Protein AF-A0A3N7H709-F1 (afdb_monomer_lite)

Radius of gyration: 20.96 Å; chains: 1; bounding box: 51×40×55 Å

Foldseek 3Di:
DVVVVVVVVVVVVVCVVLLAADADAAELVVLVPPDDDLVVSLVVLLVVLVCCQVPPQPDPRFDADPNAGAYEYAAPPRQQALVSLCSSQVPHPGQHQYEYAQPRQRSNDDPVGRRHQYYEYDDDPDDQVVSLVCCVVGNAYAAEAFQWWDACCVVVVNDDDRHDTGDSVLVVRRLVSLVVCVVSPHPHYAQQPCDPPRTPRHCPADPVNHNSNVQSVCVSVVPPDHSVLVVLVVLLVVLCVVCVPPVVSVVLSVVLVVCNSVVVSVVSSVSSVVSVD

Sequence (277 aa):
YAPIKRNTEAIVEGLKKVGLKYAIVYEDQTLRDGF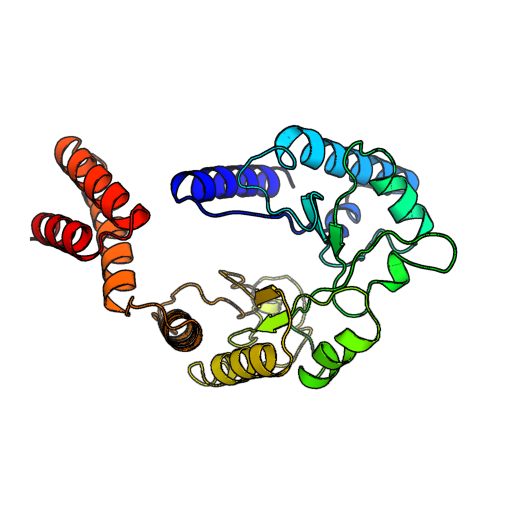ESDAQRISQAKTDMKYLESNLFSDEHYIQLDGSPVLLTFGPQVINSPANWSTVLGGMASKPAFFTLYNHSHLANNTTYHNASGEYIWVDATPMETKYARKADVDRLIGGAYPGFNDYYKEGGWGNPVLADIDHENGALLDRLLQLANEEGVPYLQLITWNDFGEGTMIEPTVEFQYTFLERIQGFTGVTYRKSALENIYTYYGLKKQFAKDPDKQKQLLQAFYYLISLQQDKAAALINELAN

Structure (mmCIF, N/CA/C/O backbone):
data_AF-A0A3N7H709-F1
#
_entry.id   AF-A0A3N7H709-F1
#
loop_
_atom_site.group_PDB
_atom_site.id
_atom_site.type_symbol
_atom_site.label_atom_id
_atom_site.label_alt_id
_atom_site.label_comp_id
_atom_site.label_asym_id
_atom_site.label_entity_id
_atom_site.label_seq_id
_atom_site.pdbx_PDB_ins_code
_atom_site.Cartn_x
_atom_site.Cartn_y
_atom_site.Cartn_z
_atom_site.occupancy
_atom_site.B_iso_or_equiv
_atom_site.auth_seq_id
_atom_site.auth_comp_id
_atom_site.auth_asym_id
_atom_site.auth_atom_id
_atom_site.pdbx_PDB_model_num
ATOM 1 N N . TYR A 1 1 ? 12.758 14.795 3.373 1.00 77.44 1 TYR A N 1
ATOM 2 C CA . TYR A 1 1 ? 12.244 13.423 3.586 1.00 77.44 1 TYR A CA 1
ATOM 3 C C . TYR A 1 1 ? 12.202 12.927 5.040 1.00 77.44 1 TYR A C 1
ATOM 5 O O . TYR A 1 1 ? 11.477 11.976 5.301 1.00 77.44 1 TYR A O 1
ATOM 13 N N . ALA A 1 2 ? 12.866 13.558 6.026 1.00 84.31 2 ALA A N 1
ATOM 14 C CA . ALA A 1 2 ? 12.804 13.099 7.429 1.00 84.31 2 ALA A CA 1
ATOM 15 C C . ALA A 1 2 ? 11.377 12.944 8.024 1.00 84.31 2 ALA A C 1
ATOM 17 O O . ALA A 1 2 ? 11.145 11.959 8.727 1.00 84.31 2 ALA A O 1
ATOM 18 N N . PRO A 1 3 ? 10.397 13.831 7.730 1.00 89.38 3 PRO A N 1
ATOM 19 C CA . PRO A 1 3 ? 9.020 13.632 8.186 1.00 89.38 3 PRO A CA 1
ATOM 20 C C . PRO A 1 3 ? 8.355 12.372 7.620 1.00 89.38 3 PRO A C 1
ATOM 22 O O . PRO A 1 3 ? 7.640 11.704 8.360 1.00 89.38 3 PRO A O 1
ATOM 25 N N . ILE A 1 4 ? 8.625 12.023 6.354 1.00 88.44 4 ILE A N 1
ATOM 26 C CA . ILE A 1 4 ? 8.088 10.814 5.709 1.00 88.44 4 ILE A CA 1
ATOM 27 C C . ILE A 1 4 ? 8.602 9.582 6.445 1.00 88.44 4 ILE A C 1
ATOM 29 O O . ILE A 1 4 ? 7.795 8.817 6.953 1.00 88.44 4 ILE A O 1
ATOM 33 N N . LYS A 1 5 ? 9.924 9.471 6.641 1.00 90.75 5 LYS A N 1
ATOM 34 C CA . LYS A 1 5 ? 10.529 8.375 7.414 1.00 90.75 5 LYS A CA 1
ATOM 35 C C . LYS A 1 5 ? 9.881 8.215 8.795 1.00 90.75 5 LYS A C 1
ATOM 37 O O . LYS A 1 5 ? 9.452 7.122 9.147 1.00 90.75 5 LYS A O 1
ATOM 42 N N . ARG A 1 6 ? 9.774 9.307 9.562 1.00 94.81 6 ARG A N 1
ATOM 43 C CA . ARG A 1 6 ? 9.170 9.287 10.906 1.00 94.81 6 ARG A CA 1
ATOM 44 C C . ARG A 1 6 ? 7.718 8.800 10.870 1.00 94.81 6 ARG A C 1
ATOM 46 O O . ARG A 1 6 ? 7.299 8.048 11.745 1.00 94.81 6 ARG A O 1
ATOM 53 N N . ASN A 1 7 ? 6.942 9.255 9.889 1.00 95.00 7 ASN A N 1
ATOM 54 C CA . ASN A 1 7 ? 5.540 8.876 9.759 1.00 95.00 7 ASN A CA 1
ATOM 55 C C . ASN A 1 7 ? 5.398 7.411 9.303 1.00 95.00 7 ASN A C 1
ATOM 57 O O . ASN A 1 7 ? 4.540 6.709 9.830 1.00 95.00 7 ASN A O 1
ATOM 61 N N . THR A 1 8 ? 6.270 6.923 8.412 1.00 94.75 8 THR A N 1
ATOM 62 C CA . THR A 1 8 ? 6.361 5.501 8.041 1.00 94.75 8 THR A CA 1
ATOM 63 C C . THR A 1 8 ? 6.645 4.635 9.267 1.00 94.75 8 THR A C 1
ATOM 65 O O . THR A 1 8 ? 5.912 3.685 9.517 1.00 94.75 8 THR A O 1
ATOM 68 N N . GLU A 1 9 ? 7.645 4.993 10.081 1.00 94.81 9 GLU A N 1
ATOM 69 C CA . GLU A 1 9 ? 7.970 4.275 11.325 1.00 94.81 9 GLU A CA 1
ATOM 70 C C . GLU A 1 9 ? 6.776 4.260 12.299 1.00 94.81 9 GLU A C 1
ATOM 72 O O . GLU A 1 9 ? 6.471 3.232 12.901 1.00 94.81 9 GLU A O 1
ATOM 77 N N . ALA A 1 10 ? 6.041 5.371 12.416 1.00 96.88 10 ALA A N 1
ATOM 78 C CA . ALA A 1 10 ? 4.845 5.438 13.256 1.00 96.88 10 ALA A CA 1
ATOM 79 C C . ALA A 1 10 ? 3.703 4.532 12.756 1.00 96.88 10 ALA A C 1
ATOM 81 O O . ALA A 1 10 ? 3.031 3.900 13.574 1.00 96.88 10 ALA A O 1
ATOM 82 N N . ILE A 1 11 ? 3.487 4.451 11.438 1.00 96.00 11 ILE A N 1
ATOM 83 C CA . ILE A 1 11 ? 2.489 3.550 10.843 1.00 96.00 11 ILE A CA 1
ATOM 84 C C . ILE A 1 11 ? 2.889 2.093 11.075 1.00 96.00 11 ILE A C 1
ATOM 86 O O . ILE A 1 11 ? 2.052 1.317 11.527 1.00 96.00 11 ILE A O 1
ATOM 90 N N . VAL A 1 12 ? 4.157 1.733 10.851 1.00 97.25 12 VAL A N 1
ATOM 91 C CA . VAL A 1 12 ? 4.679 0.378 11.104 1.00 97.25 12 VAL A CA 1
ATOM 92 C C . VAL A 1 12 ? 4.387 -0.065 12.540 1.00 97.25 12 VAL A C 1
ATOM 94 O O . VAL A 1 12 ? 3.810 -1.130 12.762 1.00 97.25 12 VAL A O 1
ATOM 97 N N . GLU A 1 13 ? 4.681 0.784 13.525 1.00 96.62 13 GLU A N 1
ATOM 98 C CA . GLU A 1 13 ? 4.388 0.487 14.932 1.00 96.62 13 GLU A CA 1
ATOM 99 C C . GLU A 1 13 ? 2.883 0.393 15.233 1.00 96.62 13 GLU A C 1
ATOM 101 O O . GLU A 1 13 ? 2.469 -0.331 16.142 1.00 96.62 13 GLU A O 1
ATOM 106 N N . GLY A 1 14 ? 2.041 1.106 14.482 1.00 96.00 14 GLY A N 1
ATOM 107 C CA . GLY A 1 14 ? 0.587 0.966 14.539 1.00 96.00 14 GLY A CA 1
ATOM 108 C C . GLY A 1 14 ? 0.102 -0.377 13.989 1.00 96.00 14 GLY A C 1
ATOM 109 O O . GLY A 1 14 ? -0.676 -1.058 14.657 1.00 96.00 14 GLY A O 1
ATOM 110 N N . LEU A 1 15 ? 0.595 -0.779 12.814 1.00 97.00 15 LEU A N 1
ATOM 111 C CA . LEU A 1 15 ? 0.220 -2.023 12.131 1.00 97.00 15 LEU A CA 1
ATOM 112 C C . LEU A 1 15 ? 0.557 -3.256 12.977 1.00 97.00 15 LEU A C 1
ATOM 114 O O . LEU A 1 15 ? -0.285 -4.138 13.148 1.00 97.00 15 LEU A O 1
ATOM 118 N N . LYS A 1 16 ? 1.734 -3.265 13.609 1.00 95.50 16 LYS A N 1
ATOM 119 C CA . LYS A 1 16 ? 2.173 -4.347 14.506 1.00 95.50 16 LYS A CA 1
ATOM 120 C C . LYS A 1 16 ? 1.233 -4.538 15.695 1.00 95.50 16 LYS A C 1
ATOM 122 O O . LYS A 1 16 ? 0.893 -5.660 16.051 1.00 95.50 16 LYS A O 1
ATOM 127 N N . LYS A 1 17 ? 0.734 -3.445 16.283 1.00 94.31 17 LYS A N 1
ATOM 128 C CA . LYS A 1 17 ? -0.207 -3.502 17.421 1.00 94.31 17 LYS A CA 1
ATOM 129 C C . LYS A 1 17 ? -1.552 -4.130 17.069 1.00 94.31 17 LYS A C 1
ATOM 131 O O . LYS A 1 17 ? -2.257 -4.568 17.974 1.00 94.31 17 LYS A O 1
ATOM 136 N N . VAL A 1 18 ? -1.918 -4.133 15.790 1.00 95.12 18 VAL A N 1
ATOM 137 C CA . VAL A 1 18 ? -3.175 -4.703 15.290 1.00 95.12 18 VAL A CA 1
ATOM 138 C C . VAL A 1 18 ? -2.957 -5.996 14.495 1.00 95.12 18 VAL A C 1
ATOM 140 O O . VAL A 1 18 ? -3.904 -6.514 13.913 1.00 95.12 18 VAL A O 1
ATOM 143 N N . GLY A 1 19 ? -1.728 -6.530 14.478 1.00 95.31 19 GLY A N 1
ATOM 144 C C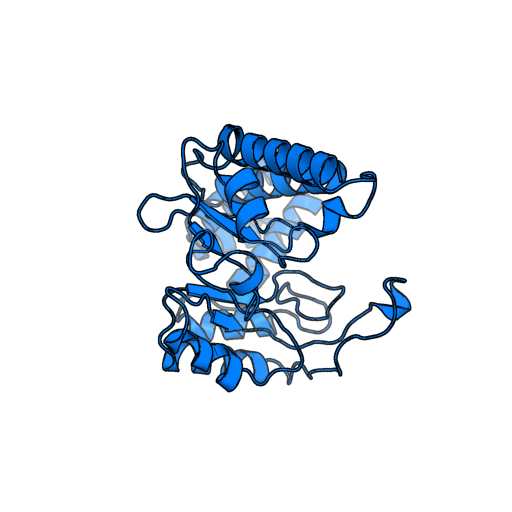A . GLY A 1 19 ? -1.382 -7.785 13.804 1.00 95.31 19 GLY A CA 1
ATOM 145 C C . GLY A 1 19 ? -1.375 -7.713 12.274 1.00 95.31 19 GLY A C 1
ATOM 146 O O . GLY A 1 19 ? -1.457 -8.750 11.616 1.00 95.31 19 GLY A O 1
ATOM 147 N N . LEU A 1 20 ? -1.297 -6.513 11.690 1.00 97.12 20 LEU A N 1
ATOM 148 C CA . LEU A 1 20 ? -1.204 -6.341 10.242 1.00 97.12 20 LEU A CA 1
ATOM 149 C C . LEU A 1 20 ? 0.243 -6.454 9.766 1.00 97.12 20 LEU A C 1
ATOM 151 O O . LEU A 1 20 ? 1.178 -6.013 10.437 1.00 97.12 20 LEU A O 1
ATOM 155 N N . LYS A 1 21 ? 0.405 -7.022 8.569 1.00 97.94 21 LYS A N 1
ATOM 156 C CA . LYS A 1 21 ? 1.687 -7.071 7.868 1.00 97.94 21 LYS A CA 1
ATOM 157 C C . LYS A 1 21 ? 1.891 -5.839 6.993 1.00 97.94 21 LYS A C 1
ATOM 159 O O . LYS A 1 21 ? 0.922 -5.190 6.605 1.00 97.94 21 LYS A O 1
ATOM 164 N N . TYR A 1 22 ? 3.142 -5.543 6.655 1.00 98.00 22 TYR A N 1
ATOM 165 C CA . TYR A 1 22 ? 3.496 -4.389 5.830 1.00 98.00 22 TYR A CA 1
ATOM 166 C C . TYR A 1 22 ? 4.644 -4.677 4.859 1.00 98.00 22 TYR A C 1
ATOM 168 O O . TYR A 1 22 ? 5.460 -5.566 5.076 1.00 98.00 22 TYR A O 1
ATOM 176 N N . ALA A 1 23 ? 4.707 -3.889 3.791 1.00 97.75 23 ALA A N 1
ATOM 177 C CA . ALA A 1 23 ? 5.836 -3.794 2.871 1.00 97.75 23 ALA A CA 1
ATOM 178 C C . ALA A 1 23 ? 6.097 -2.313 2.572 1.00 97.75 23 ALA A C 1
ATOM 180 O O . ALA A 1 23 ? 5.274 -1.456 2.902 1.00 97.75 23 ALA A O 1
ATOM 181 N N . ILE A 1 24 ? 7.238 -2.004 1.959 1.00 97.75 24 ILE A N 1
ATOM 182 C CA . ILE A 1 24 ? 7.603 -0.626 1.615 1.00 97.75 24 ILE A CA 1
ATOM 183 C C . ILE A 1 24 ? 7.458 -0.403 0.113 1.00 97.75 24 ILE A C 1
ATOM 185 O O . ILE A 1 24 ? 7.978 -1.179 -0.689 1.00 97.75 24 ILE A O 1
ATOM 189 N N . VAL A 1 25 ? 6.792 0.696 -0.243 1.00 97.50 25 VAL A N 1
ATOM 190 C CA . VAL A 1 25 ? 6.863 1.301 -1.574 1.00 97.50 25 VAL A CA 1
ATOM 191 C C . VAL A 1 25 ? 7.946 2.378 -1.527 1.00 97.50 25 VAL A C 1
ATOM 193 O O . VAL A 1 25 ? 7.809 3.383 -0.835 1.00 97.50 25 VAL A O 1
ATOM 196 N N . TYR A 1 26 ? 9.063 2.133 -2.206 1.00 96.62 26 TYR A N 1
ATOM 197 C CA . TYR A 1 26 ? 10.192 3.050 -2.302 1.00 96.62 26 TYR A CA 1
ATOM 198 C C . TYR A 1 26 ? 10.016 4.018 -3.473 1.00 96.62 26 TYR A C 1
ATOM 200 O O . TYR A 1 26 ? 9.981 3.623 -4.640 1.00 96.62 26 TYR A O 1
ATOM 208 N N . GLU A 1 27 ? 9.958 5.305 -3.169 1.00 94.12 27 GLU A N 1
ATOM 209 C CA . GLU A 1 27 ? 9.894 6.362 -4.170 1.00 94.12 27 GLU A CA 1
ATOM 210 C C . GLU A 1 27 ? 11.305 6.807 -4.577 1.00 94.12 27 GLU A C 1
ATOM 212 O O . GLU A 1 27 ? 11.931 7.637 -3.912 1.00 94.12 27 GLU A O 1
ATOM 217 N N . ASP A 1 28 ? 11.819 6.288 -5.696 1.00 94.31 28 ASP A N 1
ATOM 218 C CA . ASP A 1 28 ? 13.143 6.686 -6.195 1.00 94.31 28 ASP A CA 1
ATOM 219 C C . ASP A 1 28 ? 13.161 8.129 -6.734 1.00 94.31 28 ASP A C 1
ATOM 221 O O . ASP A 1 28 ? 14.228 8.732 -6.847 1.00 94.31 28 ASP A O 1
ATOM 225 N N . GLN A 1 29 ? 11.989 8.739 -6.966 1.00 93.06 29 GLN A N 1
ATOM 226 C CA . GLN A 1 29 ? 11.860 10.172 -7.252 1.00 93.06 29 GLN A CA 1
ATOM 227 C C . GLN A 1 29 ? 12.458 11.068 -6.165 1.00 93.06 29 GLN A C 1
ATOM 229 O O . GLN A 1 29 ? 12.915 12.172 -6.458 1.00 93.06 29 GLN A O 1
ATOM 234 N N . THR A 1 30 ? 12.539 10.583 -4.925 1.00 91.44 30 THR A N 1
ATOM 235 C CA . THR A 1 30 ? 13.152 11.328 -3.819 1.00 91.44 30 THR A CA 1
ATOM 236 C C . THR A 1 30 ? 14.649 11.585 -4.024 1.00 91.44 30 THR A C 1
ATOM 238 O O . THR A 1 30 ? 15.217 12.472 -3.388 1.00 91.44 30 THR A O 1
ATOM 241 N N . LEU A 1 31 ? 15.274 10.872 -4.968 1.00 94.06 31 LEU A N 1
ATOM 242 C CA . LEU A 1 31 ? 16.662 11.044 -5.392 1.00 94.06 31 LEU A CA 1
ATOM 243 C C . LEU A 1 31 ? 16.848 12.145 -6.453 1.00 94.06 31 LEU A C 1
ATOM 245 O O . LEU A 1 31 ? 17.981 12.397 -6.876 1.00 94.06 31 LEU A O 1
ATOM 249 N N . ARG A 1 32 ? 15.770 12.786 -6.934 1.00 90.81 32 ARG A N 1
ATOM 250 C CA . ARG A 1 32 ? 15.873 13.923 -7.870 1.00 90.81 32 ARG A CA 1
ATOM 251 C C . ARG A 1 32 ? 16.554 15.116 -7.208 1.00 90.81 32 ARG A C 1
ATOM 253 O O . ARG A 1 32 ? 17.434 15.725 -7.817 1.00 90.81 32 ARG A O 1
ATOM 260 N N . ASP A 1 33 ? 16.168 15.400 -5.969 1.00 87.56 33 ASP A N 1
ATOM 261 C CA . ASP A 1 33 ? 16.580 16.597 -5.247 1.00 87.56 33 ASP A CA 1
ATOM 262 C C . ASP A 1 33 ? 17.791 16.330 -4.353 1.00 87.56 33 ASP A C 1
ATOM 264 O O . ASP A 1 33 ? 17.883 15.307 -3.678 1.00 87.56 33 ASP A O 1
ATOM 268 N N . GLY A 1 34 ? 18.721 17.286 -4.310 1.00 86.06 34 GLY A N 1
ATOM 269 C CA . GLY A 1 34 ? 19.894 17.222 -3.432 1.00 86.06 34 GLY A CA 1
ATOM 270 C C . GLY A 1 34 ? 21.050 16.355 -3.941 1.00 86.06 34 GLY A C 1
ATOM 271 O O . GLY A 1 34 ? 22.046 16.221 -3.231 1.00 86.06 34 GLY A O 1
ATOM 272 N N . PHE A 1 35 ? 20.962 15.811 -5.161 1.00 93.31 35 PHE A N 1
ATOM 273 C CA . PHE A 1 35 ? 22.027 15.023 -5.787 1.00 93.31 35 PHE A CA 1
ATOM 274 C C . PHE A 1 35 ? 22.300 15.478 -7.226 1.00 93.31 35 PHE A C 1
ATOM 276 O O . PHE A 1 35 ? 21.393 15.546 -8.055 1.00 93.31 35 PHE A O 1
ATOM 283 N N . GLU A 1 36 ? 23.569 15.747 -7.532 1.00 91.31 36 GLU A N 1
ATOM 284 C CA . GLU A 1 36 ? 24.015 16.326 -8.809 1.00 91.31 36 GLU A CA 1
ATOM 285 C C . GLU A 1 36 ? 24.458 15.263 -9.828 1.00 91.31 36 GLU A C 1
ATOM 287 O O . GLU A 1 36 ? 24.590 15.550 -11.015 1.00 91.31 36 GLU A O 1
ATOM 292 N N . SER A 1 37 ? 24.684 14.024 -9.383 1.00 94.06 37 SER A N 1
ATOM 293 C CA . SER A 1 37 ? 25.185 12.931 -10.220 1.00 94.06 37 SER A CA 1
ATOM 294 C C . SER A 1 37 ? 24.532 11.589 -9.898 1.00 94.06 37 SER A C 1
ATOM 296 O O . SER A 1 37 ? 24.121 11.329 -8.765 1.00 94.06 37 SER A O 1
ATOM 298 N N . ASP A 1 38 ? 24.520 10.685 -10.877 1.00 92.56 38 ASP A N 1
ATOM 299 C CA . ASP A 1 38 ? 24.009 9.322 -10.689 1.00 92.56 38 ASP A CA 1
ATOM 300 C C . ASP A 1 38 ? 24.796 8.548 -9.630 1.00 92.56 38 ASP A C 1
ATOM 302 O O . ASP A 1 38 ? 24.214 7.779 -8.871 1.00 92.56 38 ASP A O 1
ATOM 306 N N . ALA A 1 39 ? 26.102 8.796 -9.500 1.00 95.56 39 ALA A N 1
ATOM 307 C CA . ALA A 1 39 ? 26.916 8.186 -8.452 1.00 95.56 39 ALA A CA 1
ATOM 308 C C . ALA A 1 39 ? 26.417 8.560 -7.045 1.00 95.56 39 ALA A C 1
ATOM 310 O O . ALA A 1 39 ? 26.320 7.694 -6.173 1.00 95.56 39 ALA A O 1
ATOM 311 N N . GLN A 1 40 ? 26.052 9.829 -6.828 1.00 96.88 40 GLN A N 1
ATOM 312 C CA . GLN A 1 40 ? 25.479 10.281 -5.558 1.00 96.88 40 GLN A CA 1
ATOM 313 C C . GLN A 1 40 ? 24.092 9.673 -5.320 1.00 96.88 40 GLN A C 1
ATOM 315 O O . GLN A 1 40 ? 23.840 9.165 -4.229 1.00 96.88 40 GLN A O 1
ATOM 320 N N . ARG A 1 41 ? 23.230 9.644 -6.344 1.00 96.56 41 ARG A N 1
ATOM 321 C CA . ARG A 1 41 ? 21.889 9.034 -6.262 1.00 96.56 41 ARG A CA 1
ATOM 322 C C . ARG A 1 41 ? 21.956 7.547 -5.929 1.00 96.56 41 ARG A C 1
ATOM 324 O O . ARG A 1 41 ? 21.271 7.090 -5.023 1.00 96.56 41 ARG A O 1
ATOM 331 N N . ILE A 1 42 ? 22.835 6.801 -6.598 1.00 97.00 42 ILE A N 1
ATOM 332 C CA . ILE A 1 42 ? 23.076 5.375 -6.330 1.00 97.00 42 ILE A CA 1
ATOM 333 C C . ILE A 1 42 ? 23.631 5.178 -4.915 1.00 97.00 42 ILE A C 1
ATOM 335 O O . ILE A 1 42 ? 23.233 4.241 -4.224 1.00 97.00 42 ILE A O 1
ATOM 339 N N . SER A 1 43 ? 24.539 6.046 -4.460 1.00 96.88 43 SER A N 1
ATOM 340 C CA . SER A 1 43 ? 25.067 5.987 -3.092 1.00 96.88 43 SER A CA 1
ATOM 341 C C . SER A 1 43 ? 23.977 6.234 -2.044 1.00 96.88 43 SER A C 1
ATOM 343 O O . SER A 1 43 ? 23.940 5.541 -1.022 1.00 96.88 43 SER A O 1
ATOM 345 N N . GLN A 1 44 ? 23.074 7.185 -2.290 1.00 96.81 44 GLN A N 1
ATOM 346 C CA . GLN A 1 44 ? 21.933 7.423 -1.412 1.00 96.81 44 GLN A CA 1
ATOM 347 C C . GLN A 1 44 ? 20.958 6.244 -1.438 1.00 96.81 44 GLN A C 1
ATOM 349 O O . GLN A 1 44 ? 20.629 5.724 -0.379 1.00 96.81 44 GLN A O 1
ATOM 354 N N . ALA A 1 45 ? 20.585 5.738 -2.615 1.00 96.75 45 ALA A N 1
ATOM 355 C CA . ALA A 1 45 ? 19.703 4.578 -2.735 1.00 96.75 45 ALA A CA 1
ATOM 356 C C . ALA A 1 45 ? 20.261 3.350 -1.996 1.00 96.75 45 ALA A C 1
ATOM 358 O O . ALA A 1 45 ? 19.530 2.663 -1.292 1.00 96.75 45 ALA A O 1
ATOM 359 N N . LYS A 1 46 ? 21.577 3.104 -2.060 1.00 97.38 46 LYS A N 1
ATOM 360 C CA . LYS A 1 46 ? 22.241 2.065 -1.247 1.00 97.38 46 LYS A CA 1
ATOM 361 C C . LYS A 1 46 ? 22.094 2.300 0.256 1.00 97.38 46 LYS A C 1
ATOM 363 O O . LYS A 1 46 ? 21.956 1.343 1.016 1.00 97.38 46 LYS A O 1
ATOM 368 N N . THR A 1 47 ? 22.152 3.557 0.686 1.00 96.12 47 THR A N 1
ATOM 369 C CA . THR A 1 47 ? 21.947 3.937 2.089 1.00 96.12 47 THR A CA 1
ATOM 370 C C . THR A 1 47 ? 20.508 3.654 2.513 1.00 96.12 47 THR A C 1
ATOM 372 O O . THR A 1 47 ? 20.296 3.065 3.573 1.00 96.12 47 THR A O 1
ATOM 375 N N . ASP A 1 48 ? 19.540 3.978 1.656 1.00 95.62 48 ASP A N 1
ATOM 376 C CA . ASP A 1 48 ? 18.124 3.693 1.882 1.00 95.62 48 ASP A CA 1
ATOM 377 C C . ASP A 1 48 ? 17.883 2.178 1.971 1.00 95.62 48 ASP A C 1
ATOM 379 O O . ASP A 1 48 ? 17.307 1.703 2.948 1.00 95.62 48 ASP A O 1
ATOM 383 N N . MET A 1 49 ? 18.411 1.395 1.021 1.00 97.44 49 MET A N 1
ATOM 384 C CA . MET A 1 49 ? 18.298 -0.070 1.024 1.00 97.44 49 MET A CA 1
ATOM 385 C C . MET A 1 49 ? 18.902 -0.693 2.286 1.00 97.44 49 MET A C 1
ATOM 387 O O . MET A 1 49 ? 18.289 -1.566 2.899 1.00 97.44 49 MET A O 1
ATOM 391 N N . LYS A 1 50 ? 20.072 -0.213 2.727 1.00 96.38 50 LYS A N 1
ATOM 392 C CA . LYS A 1 50 ? 20.702 -0.680 3.969 1.00 96.38 50 LYS A CA 1
ATOM 393 C C . LYS A 1 50 ? 19.848 -0.366 5.196 1.00 96.38 50 LYS A C 1
ATOM 395 O O . LYS A 1 50 ? 19.777 -1.180 6.118 1.00 96.38 50 LYS A O 1
ATOM 400 N N . TYR A 1 51 ? 19.204 0.801 5.221 1.00 95.69 51 TYR A N 1
ATOM 401 C CA . TYR A 1 51 ? 18.271 1.147 6.286 1.00 95.69 51 TYR A CA 1
ATOM 402 C C . TYR A 1 51 ? 17.067 0.193 6.295 1.00 95.69 51 TYR A C 1
ATOM 404 O O . TYR A 1 51 ? 16.754 -0.345 7.357 1.00 95.69 51 TYR A O 1
ATOM 412 N N . LEU A 1 52 ? 16.443 -0.078 5.142 1.00 96.75 52 LEU A N 1
ATOM 413 C CA . LEU A 1 52 ? 15.324 -1.026 5.046 1.00 96.75 52 LEU A CA 1
ATOM 414 C C . LEU A 1 52 ? 15.726 -2.432 5.516 1.00 96.75 52 LEU A C 1
ATOM 416 O O . LEU A 1 52 ? 15.028 -3.028 6.336 1.00 96.75 52 LEU A O 1
ATOM 420 N N . GLU A 1 53 ? 16.883 -2.924 5.067 1.00 96.44 53 GLU A N 1
ATOM 421 C CA . GLU A 1 53 ? 17.416 -4.230 5.463 1.00 96.44 53 GLU A CA 1
ATOM 422 C C . GLU A 1 53 ? 17.645 -4.326 6.976 1.00 96.44 53 GLU A C 1
ATOM 424 O O . GLU A 1 53 ? 17.234 -5.297 7.604 1.00 96.44 53 GLU A O 1
ATOM 429 N N . SER A 1 54 ? 18.279 -3.310 7.567 1.00 95.75 54 SER A N 1
ATOM 430 C CA . SER A 1 54 ? 18.692 -3.354 8.976 1.00 95.75 54 SER A CA 1
ATOM 431 C C . SER A 1 54 ? 17.554 -3.084 9.962 1.00 95.75 54 SER A C 1
ATOM 433 O O . SER A 1 54 ? 17.694 -3.418 11.135 1.00 95.75 54 SER A O 1
ATOM 435 N N . ASN A 1 55 ? 16.472 -2.429 9.526 1.00 95.56 55 ASN A N 1
ATOM 436 C CA . ASN A 1 55 ? 15.417 -1.956 10.431 1.00 95.56 55 ASN A CA 1
ATOM 437 C C . ASN A 1 55 ? 14.055 -2.608 10.185 1.00 95.56 55 ASN A C 1
ATOM 439 O O . ASN A 1 55 ? 13.270 -2.681 11.125 1.00 95.56 55 ASN A O 1
ATOM 443 N N . LEU A 1 56 ? 13.754 -3.043 8.956 1.00 96.31 56 LEU A N 1
ATOM 444 C CA . LEU A 1 56 ? 12.399 -3.464 8.578 1.00 96.31 56 LEU A CA 1
ATOM 445 C C . LEU A 1 56 ? 12.338 -4.891 8.027 1.00 96.31 56 LEU A C 1
ATOM 447 O O . LEU A 1 56 ? 11.435 -5.631 8.391 1.00 96.31 56 LEU A O 1
ATOM 451 N N . PHE A 1 57 ? 13.281 -5.312 7.178 1.00 96.69 57 PHE A N 1
ATOM 452 C CA . PHE A 1 57 ? 13.167 -6.599 6.468 1.00 96.69 57 PHE A CA 1
ATOM 453 C C . PHE A 1 57 ? 13.173 -7.828 7.387 1.00 96.69 57 PHE A C 1
ATOM 455 O O . PHE A 1 57 ? 12.614 -8.862 7.023 1.00 96.69 57 PHE A O 1
ATOM 462 N N . SER A 1 58 ? 13.787 -7.725 8.569 1.00 94.06 58 SER A N 1
ATOM 463 C CA . SER A 1 58 ? 13.785 -8.788 9.579 1.00 94.06 58 SER A CA 1
ATOM 464 C C . SER A 1 58 ? 12.603 -8.722 10.556 1.00 94.06 58 SER A C 1
ATOM 466 O O . SER A 1 58 ? 12.561 -9.519 11.489 1.00 94.06 58 SER A O 1
ATOM 468 N N . ASP A 1 59 ? 11.685 -7.762 10.410 1.00 95.94 59 ASP A N 1
ATOM 469 C CA . ASP A 1 59 ? 10.465 -7.700 11.221 1.00 95.94 59 ASP A CA 1
ATOM 470 C C . ASP A 1 59 ? 9.543 -8.874 10.854 1.00 95.94 59 ASP A C 1
ATOM 472 O O . ASP A 1 59 ? 9.296 -9.145 9.679 1.00 95.94 59 ASP A O 1
ATOM 476 N N . GLU A 1 60 ? 9.002 -9.569 11.854 1.00 96.31 60 GLU A N 1
ATOM 477 C CA . GLU A 1 60 ? 8.076 -10.692 11.653 1.00 96.31 60 GLU A CA 1
ATOM 478 C C . GLU A 1 60 ? 6.767 -10.278 10.950 1.00 96.31 60 GLU A C 1
ATOM 480 O O . GLU A 1 60 ? 6.094 -11.105 10.328 1.00 96.31 60 GLU A O 1
ATOM 485 N N . HIS A 1 61 ? 6.416 -8.989 11.023 1.00 97.62 61 HIS A N 1
ATOM 486 C CA . HIS A 1 61 ? 5.266 -8.406 10.335 1.00 97.62 61 HIS A CA 1
ATOM 487 C C . HIS A 1 61 ? 5.610 -7.931 8.914 1.00 97.62 61 HIS A C 1
ATOM 489 O O . HIS A 1 61 ? 4.712 -7.501 8.188 1.00 97.62 61 HIS A O 1
ATOM 495 N N . TYR A 1 62 ? 6.871 -8.005 8.477 1.00 98.12 62 TYR A N 1
ATOM 496 C CA . TYR A 1 62 ? 7.236 -7.652 7.108 1.00 98.12 62 TYR A CA 1
ATOM 497 C C . TYR A 1 62 ? 6.728 -8.716 6.127 1.00 98.12 62 TYR A C 1
ATOM 499 O O . TYR A 1 62 ? 6.876 -9.922 6.344 1.00 98.12 62 TYR A O 1
ATOM 507 N N . ILE A 1 63 ? 6.106 -8.292 5.029 1.00 97.62 63 ILE A N 1
ATOM 508 C CA . ILE A 1 63 ? 5.609 -9.207 4.001 1.00 97.62 63 ILE A CA 1
ATOM 509 C C . ILE A 1 63 ? 6.802 -9.835 3.283 1.00 97.62 63 ILE A C 1
ATOM 511 O O . ILE A 1 63 ? 7.670 -9.144 2.747 1.00 97.62 63 ILE A O 1
ATOM 515 N N . GLN A 1 64 ? 6.804 -11.163 3.237 1.00 96.56 64 GLN A N 1
ATOM 516 C CA . GLN A 1 64 ? 7.764 -11.943 2.472 1.00 96.56 64 GLN A CA 1
ATOM 517 C C . GLN A 1 64 ? 7.060 -12.718 1.363 1.00 96.56 64 GLN A C 1
ATOM 519 O O . GLN A 1 64 ? 5.941 -13.204 1.540 1.00 96.56 64 GLN A O 1
ATOM 524 N N . LEU A 1 65 ? 7.756 -12.863 0.243 1.00 95.25 65 LEU A N 1
ATOM 525 C CA . LEU A 1 65 ? 7.383 -13.695 -0.887 1.00 95.25 65 LEU A CA 1
ATOM 526 C C . LEU A 1 65 ? 8.515 -14.693 -1.127 1.00 95.25 65 LEU A C 1
ATOM 528 O O . LEU A 1 65 ? 9.651 -14.285 -1.350 1.00 95.25 65 LEU A O 1
ATOM 532 N N . ASP A 1 66 ? 8.219 -15.989 -1.027 1.00 93.62 66 ASP A N 1
ATOM 533 C CA . ASP A 1 66 ? 9.204 -17.079 -1.147 1.00 93.62 66 ASP A CA 1
ATOM 534 C C . ASP A 1 66 ? 10.443 -16.916 -0.242 1.00 93.62 66 ASP A C 1
ATOM 536 O O . ASP A 1 66 ? 11.558 -17.283 -0.605 1.00 93.62 66 ASP A O 1
ATOM 540 N N . GLY A 1 67 ? 10.252 -16.344 0.951 1.00 94.56 67 GLY A N 1
ATOM 541 C CA . GLY A 1 67 ? 11.325 -16.068 1.9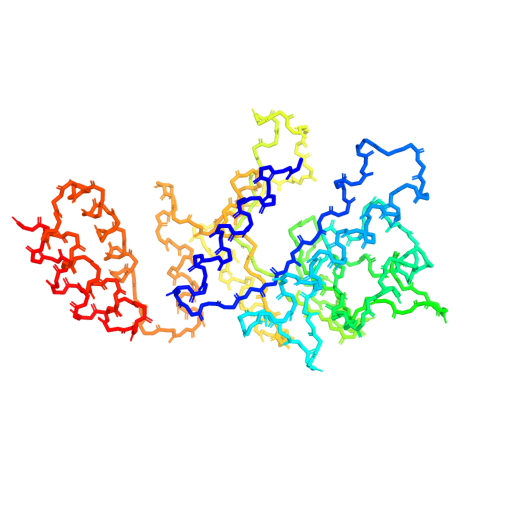15 1.00 94.56 67 GLY A CA 1
ATOM 542 C C . GLY A 1 67 ? 12.113 -14.776 1.659 1.00 94.56 67 GLY A C 1
ATOM 543 O O . GLY A 1 67 ? 12.979 -14.433 2.461 1.00 94.56 67 GLY A O 1
ATOM 544 N N . SER A 1 68 ? 11.808 -14.032 0.592 1.00 96.44 68 SER A N 1
ATOM 545 C CA . SER A 1 68 ? 12.395 -12.718 0.309 1.00 96.44 68 SER A CA 1
ATOM 546 C C . SER A 1 68 ? 11.483 -11.578 0.780 1.00 96.44 68 SER A C 1
ATOM 548 O O . SER A 1 68 ? 10.279 -11.629 0.525 1.00 96.44 68 SER A O 1
ATOM 550 N N . PRO A 1 69 ? 12.013 -10.512 1.412 1.00 97.94 69 PRO A N 1
ATOM 551 C CA . PRO A 1 69 ? 11.218 -9.338 1.774 1.00 97.94 69 PRO A CA 1
ATOM 552 C C . PRO A 1 69 ? 10.680 -8.647 0.516 1.00 97.94 69 PRO A C 1
ATOM 554 O O . PRO A 1 69 ? 11.410 -8.463 -0.456 1.00 97.94 69 PRO A O 1
ATOM 557 N N . VAL A 1 70 ? 9.404 -8.268 0.516 1.00 98.25 70 VAL A N 1
ATOM 558 C CA . VAL A 1 70 ? 8.780 -7.574 -0.619 1.00 98.25 70 VAL A CA 1
ATOM 559 C C . VAL A 1 70 ? 9.158 -6.092 -0.611 1.00 98.25 70 VAL A C 1
ATOM 561 O O . VAL A 1 70 ? 8.889 -5.390 0.359 1.00 98.25 70 VAL A O 1
ATOM 564 N N . LEU A 1 71 ? 9.736 -5.601 -1.709 1.00 98.50 71 LEU A N 1
ATOM 565 C CA . LEU A 1 71 ? 10.051 -4.185 -1.911 1.00 98.50 71 LEU A CA 1
ATOM 566 C C . LEU A 1 71 ? 9.416 -3.711 -3.215 1.00 98.50 71 LEU A C 1
ATOM 568 O O . LEU A 1 71 ? 9.753 -4.213 -4.283 1.00 98.50 71 LEU A O 1
ATOM 572 N N . LEU A 1 72 ? 8.531 -2.725 -3.148 1.00 98.56 72 LEU A N 1
ATOM 573 C CA . LEU A 1 72 ? 7.981 -2.082 -4.338 1.00 98.56 72 LEU A CA 1
ATOM 574 C C . LEU A 1 72 ? 8.777 -0.807 -4.605 1.00 98.56 72 LEU A C 1
ATOM 576 O O . LEU A 1 72 ? 9.292 -0.194 -3.671 1.00 98.56 72 LEU A O 1
ATOM 580 N N . THR A 1 73 ? 8.847 -0.366 -5.856 1.00 98.12 73 THR A N 1
ATOM 581 C CA . THR A 1 73 ? 9.250 1.003 -6.180 1.00 98.12 73 THR A CA 1
ATOM 582 C C . THR A 1 73 ? 8.155 1.723 -6.946 1.00 98.12 73 THR A C 1
ATOM 584 O O . THR A 1 73 ? 7.571 1.163 -7.874 1.00 98.12 73 THR A O 1
ATOM 587 N N . PHE A 1 74 ? 7.846 2.961 -6.564 1.00 96.44 74 PHE A N 1
ATOM 588 C CA . PHE A 1 74 ? 6.955 3.817 -7.347 1.00 96.44 74 PHE A CA 1
ATOM 589 C C . PHE A 1 74 ? 7.722 4.386 -8.543 1.00 96.44 74 PHE A C 1
ATOM 591 O O . PHE A 1 74 ? 8.207 5.517 -8.530 1.00 96.44 74 PHE A O 1
ATOM 598 N N . GLY A 1 75 ? 7.917 3.530 -9.544 1.00 93.81 75 GLY A N 1
ATOM 599 C CA . GLY A 1 75 ? 8.783 3.770 -10.687 1.00 93.81 75 GLY A CA 1
ATOM 600 C C . GLY A 1 75 ? 9.312 2.457 -11.279 1.00 93.81 75 GLY A C 1
ATOM 601 O O . GLY A 1 75 ? 8.593 1.456 -11.267 1.00 93.81 75 GLY A O 1
ATOM 602 N N . PRO A 1 76 ? 10.568 2.421 -11.760 1.00 96.94 76 PRO A N 1
ATOM 603 C CA . PRO A 1 76 ? 11.605 3.427 -11.520 1.00 96.94 76 PRO A CA 1
ATOM 604 C C . PRO A 1 76 ? 11.409 4.735 -12.291 1.00 96.94 76 PRO A C 1
ATOM 606 O O . PRO A 1 76 ? 10.965 4.715 -13.436 1.00 96.94 76 PRO A O 1
ATOM 609 N N . GLN A 1 77 ? 11.778 5.866 -11.688 1.00 95.06 77 GLN A N 1
ATOM 610 C CA . GLN A 1 77 ? 11.654 7.198 -12.295 1.00 95.06 77 GLN A CA 1
ATOM 611 C C . GLN A 1 77 ? 12.977 7.968 -12.394 1.00 95.06 77 GLN A C 1
ATOM 613 O O . GLN A 1 77 ? 13.102 8.881 -13.218 1.00 95.06 77 GLN A O 1
ATOM 618 N N . VAL A 1 78 ? 13.950 7.642 -11.540 1.00 96.44 78 VAL A N 1
ATOM 619 C CA . VAL A 1 78 ? 15.260 8.306 -11.459 1.00 96.44 78 VAL A CA 1
ATOM 620 C C . VAL A 1 78 ? 16.374 7.315 -11.723 1.00 96.44 78 VAL A C 1
ATOM 622 O O . VAL A 1 78 ? 17.251 7.585 -12.539 1.00 96.44 78 VAL A O 1
ATOM 625 N N . ILE A 1 79 ? 16.338 6.154 -11.070 1.00 96.38 79 ILE A N 1
ATOM 626 C CA . ILE A 1 79 ? 17.270 5.071 -11.362 1.00 96.38 79 ILE A CA 1
ATOM 627 C C . ILE A 1 79 ? 16.667 4.264 -12.504 1.00 96.38 79 ILE A C 1
ATOM 629 O O . ILE A 1 79 ? 15.827 3.401 -12.315 1.00 96.38 79 ILE A O 1
ATOM 633 N N . ASN A 1 80 ? 17.080 4.560 -13.724 1.00 94.69 80 ASN A N 1
ATOM 634 C CA . ASN A 1 80 ? 16.424 4.098 -14.947 1.00 94.69 80 ASN A CA 1
ATOM 635 C C . ASN A 1 80 ? 17.307 3.157 -15.780 1.00 94.69 80 ASN A C 1
ATOM 637 O O . ASN A 1 80 ? 17.166 3.082 -17.000 1.00 94.69 80 ASN A O 1
ATOM 641 N N . SER A 1 81 ? 18.224 2.428 -15.131 1.00 96.94 81 SER A N 1
ATOM 642 C CA . SER A 1 81 ? 18.996 1.377 -15.797 1.00 96.94 81 SER A CA 1
ATOM 643 C C . SER A 1 81 ? 19.087 0.086 -14.970 1.00 96.94 81 SER A C 1
ATOM 645 O O . SER A 1 81 ? 19.328 0.141 -13.755 1.00 96.94 81 SER A O 1
ATOM 647 N N . PRO A 1 82 ? 18.998 -1.093 -15.620 1.00 98.38 82 PRO A N 1
ATOM 648 C CA . PRO A 1 82 ? 19.142 -2.383 -14.942 1.00 98.38 82 PRO A CA 1
ATOM 649 C C . PRO A 1 82 ? 20.487 -2.551 -14.214 1.00 98.38 82 PRO A C 1
ATOM 651 O O . PRO A 1 82 ? 20.550 -3.120 -13.124 1.00 98.38 82 PRO A O 1
ATOM 654 N N . ALA A 1 83 ? 21.576 -2.010 -14.771 1.00 98.38 83 ALA A N 1
ATOM 655 C CA . ALA A 1 83 ? 22.899 -2.066 -14.147 1.00 98.38 83 ALA A CA 1
ATOM 656 C C . ALA A 1 83 ? 22.965 -1.243 -12.846 1.00 98.38 83 ALA A C 1
ATOM 658 O O . ALA A 1 83 ? 23.557 -1.681 -11.853 1.00 98.38 83 ALA A O 1
ATOM 659 N N . ASN A 1 84 ? 22.324 -0.070 -12.824 1.00 97.75 84 ASN A N 1
ATOM 660 C CA . ASN A 1 84 ? 22.267 0.763 -11.626 1.00 97.75 84 ASN A CA 1
ATOM 661 C C . ASN A 1 84 ? 21.411 0.103 -10.541 1.00 97.75 84 ASN A C 1
ATOM 663 O O . ASN A 1 84 ? 21.848 0.052 -9.393 1.00 97.75 84 ASN A O 1
ATOM 667 N N . TRP A 1 85 ? 20.267 -0.494 -10.888 1.00 97.88 85 TRP A N 1
ATOM 668 C CA . TRP A 1 85 ? 19.473 -1.275 -9.929 1.00 97.88 85 TRP A CA 1
ATOM 669 C C . TRP A 1 85 ? 20.233 -2.475 -9.368 1.00 97.88 85 TRP A C 1
ATOM 671 O O . TRP A 1 85 ? 20.224 -2.687 -8.156 1.00 97.88 85 TRP A O 1
ATOM 681 N N . SER A 1 86 ? 20.986 -3.193 -10.207 1.00 98.19 86 SER A N 1
ATOM 682 C CA . SER A 1 86 ? 21.857 -4.275 -9.732 1.00 98.19 86 SER A CA 1
ATOM 683 C C . SER A 1 86 ? 22.932 -3.761 -8.777 1.00 98.19 86 SER A C 1
ATOM 685 O O . SER A 1 86 ? 23.294 -4.456 -7.829 1.00 98.19 86 SER A O 1
ATOM 687 N N . THR A 1 87 ? 23.427 -2.542 -8.996 1.00 97.75 87 THR A N 1
ATOM 688 C CA . THR A 1 87 ? 24.387 -1.894 -8.101 1.00 97.75 87 THR A CA 1
ATOM 689 C C . THR A 1 87 ? 23.736 -1.499 -6.775 1.00 97.75 87 THR A C 1
ATOM 691 O O . THR A 1 87 ? 24.350 -1.702 -5.730 1.00 97.75 87 THR A O 1
ATOM 694 N N . VAL A 1 88 ? 22.517 -0.953 -6.796 1.00 97.69 88 VAL A N 1
ATOM 695 C CA . VAL A 1 88 ? 21.759 -0.543 -5.600 1.00 97.69 88 VAL A CA 1
ATOM 696 C C . VAL A 1 88 ? 21.401 -1.742 -4.725 1.00 97.69 88 VAL A C 1
ATOM 698 O O . VAL A 1 88 ? 21.702 -1.735 -3.533 1.00 97.69 88 VAL A O 1
ATOM 701 N N . LEU A 1 89 ? 20.823 -2.788 -5.318 1.00 97.56 89 LEU A N 1
ATOM 702 C CA . LEU A 1 89 ? 20.341 -3.973 -4.601 1.00 97.56 89 LEU A CA 1
ATOM 703 C C . LEU A 1 89 ? 21.458 -4.981 -4.285 1.00 97.56 89 LEU A C 1
ATOM 705 O O . LEU A 1 89 ? 21.322 -5.806 -3.387 1.00 97.56 89 LEU A O 1
ATOM 709 N N . GLY A 1 90 ? 22.581 -4.932 -5.007 1.00 95.62 90 GLY A N 1
ATOM 710 C CA . GLY A 1 90 ? 23.648 -5.931 -4.902 1.00 95.62 90 GLY A CA 1
ATOM 711 C C . GLY A 1 90 ? 24.399 -5.953 -3.567 1.00 95.62 90 GLY A C 1
ATOM 712 O O . GLY A 1 90 ? 25.081 -6.931 -3.283 1.00 95.62 90 GLY A O 1
ATOM 713 N N . GLY A 1 91 ? 24.291 -4.895 -2.756 1.00 86.94 91 GLY A N 1
ATOM 714 C CA . GLY A 1 91 ? 24.939 -4.806 -1.442 1.00 86.94 91 GLY A CA 1
ATOM 715 C C . GLY A 1 91 ? 24.148 -5.423 -0.287 1.00 86.94 91 GLY A C 1
ATOM 716 O O . GLY A 1 91 ? 24.651 -5.429 0.833 1.00 86.94 91 GLY A O 1
ATOM 717 N N . MET A 1 92 ? 22.928 -5.897 -0.543 1.00 93.38 92 MET A N 1
ATOM 718 C CA . MET A 1 92 ? 22.037 -6.451 0.476 1.00 93.38 92 MET A CA 1
ATOM 719 C C . MET A 1 92 ? 22.364 -7.929 0.716 1.00 93.38 92 MET A C 1
ATOM 721 O O . MET A 1 92 ? 22.568 -8.689 -0.233 1.00 93.38 92 MET A O 1
ATOM 725 N N . ALA A 1 93 ? 22.393 -8.346 1.980 1.00 89.81 93 ALA A N 1
ATOM 726 C CA . ALA A 1 93 ? 22.501 -9.748 2.369 1.00 89.81 93 ALA A CA 1
ATOM 727 C C . ALA A 1 93 ? 21.222 -10.521 2.013 1.00 89.81 93 ALA A C 1
ATOM 729 O O . ALA A 1 93 ? 21.301 -11.651 1.530 1.00 89.81 93 ALA A O 1
ATOM 730 N N . SER A 1 94 ? 20.055 -9.898 2.212 1.00 87.94 94 SER A N 1
ATOM 731 C CA . SER A 1 94 ? 18.757 -10.452 1.809 1.00 87.94 94 SER A CA 1
ATOM 732 C C . SER A 1 94 ? 18.225 -9.712 0.589 1.00 87.94 94 SER A C 1
ATOM 734 O O . SER A 1 94 ? 17.765 -8.575 0.692 1.00 87.94 94 SER A O 1
ATOM 736 N N . LYS A 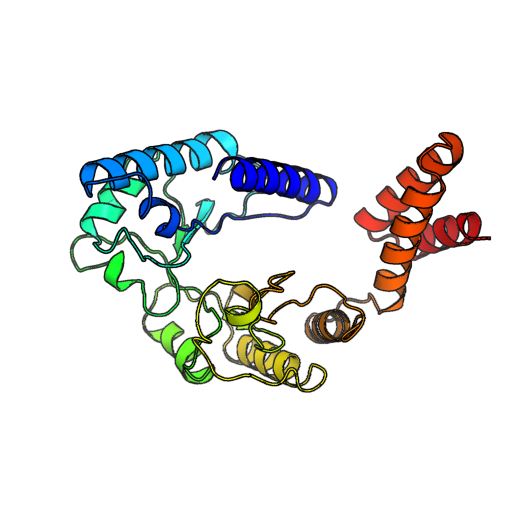1 95 ? 18.276 -10.358 -0.582 1.00 93.25 95 LYS A N 1
ATOM 737 C CA . LYS A 1 95 ? 17.726 -9.773 -1.809 1.00 93.25 95 LYS A CA 1
ATOM 738 C C . LYS A 1 95 ? 16.196 -9.723 -1.729 1.00 93.25 95 LYS A C 1
ATOM 740 O O . LYS A 1 95 ? 15.578 -10.774 -1.514 1.00 93.25 95 LYS A O 1
ATOM 745 N N . PRO A 1 96 ? 15.581 -8.542 -1.906 1.00 97.19 96 PRO A N 1
ATOM 746 C CA . PRO A 1 96 ? 14.135 -8.430 -1.867 1.00 97.19 96 PRO A CA 1
ATOM 747 C C . PRO A 1 96 ? 13.490 -9.024 -3.122 1.00 97.19 96 PRO A C 1
ATOM 749 O O . PRO A 1 96 ? 14.093 -9.045 -4.196 1.00 97.19 96 PRO A O 1
ATOM 752 N N . ALA A 1 97 ? 12.230 -9.434 -2.993 1.00 97.88 97 ALA A N 1
ATOM 753 C CA . ALA A 1 97 ? 11.340 -9.583 -4.134 1.00 97.88 97 ALA A CA 1
ATOM 754 C C . ALA A 1 97 ? 10.957 -8.167 -4.591 1.00 97.88 97 ALA A C 1
ATOM 756 O O . ALA A 1 97 ? 10.103 -7.520 -3.981 1.00 97.88 97 ALA A O 1
ATOM 757 N N . PHE A 1 98 ? 11.674 -7.656 -5.594 1.00 98.44 98 PHE A N 1
ATOM 758 C CA . PHE A 1 98 ? 11.589 -6.264 -6.034 1.00 98.44 98 PHE A CA 1
ATOM 759 C C . PHE A 1 98 ? 10.529 -6.085 -7.126 1.00 98.44 98 PHE A C 1
ATOM 761 O O . PHE A 1 98 ? 10.588 -6.766 -8.143 1.00 98.44 98 PHE A O 1
ATOM 768 N N . PHE A 1 99 ? 9.581 -5.168 -6.955 1.00 98.62 99 PHE A N 1
ATOM 769 C CA . PHE A 1 99 ? 8.503 -4.924 -7.918 1.00 98.62 99 PHE A CA 1
ATOM 770 C C . PHE A 1 99 ? 8.542 -3.489 -8.435 1.00 98.62 99 PHE A C 1
ATOM 772 O O . PHE A 1 99 ? 8.614 -2.540 -7.655 1.00 98.62 99 PHE A O 1
ATOM 779 N N . THR A 1 100 ? 8.448 -3.328 -9.751 1.00 98.56 100 THR A N 1
ATOM 780 C CA . THR A 1 100 ? 8.322 -2.015 -10.401 1.00 98.56 100 THR A CA 1
ATOM 781 C C . THR A 1 100 ? 6.862 -1.699 -10.692 1.00 98.56 100 THR A C 1
ATOM 783 O O . THR A 1 100 ? 6.027 -2.601 -10.717 1.00 98.56 100 THR A O 1
ATOM 786 N N . LEU A 1 101 ? 6.537 -0.443 -10.980 1.00 97.88 101 LEU A N 1
ATOM 787 C CA . LEU A 1 101 ? 5.237 -0.112 -11.553 1.00 97.88 101 LEU A CA 1
ATOM 788 C C . LEU A 1 101 ? 4.993 -0.899 -12.846 1.00 97.88 101 LEU A C 1
ATOM 790 O O . LEU A 1 101 ? 5.927 -1.321 -13.541 1.00 97.88 101 LEU A O 1
ATOM 794 N N . TYR A 1 102 ? 3.715 -1.077 -13.162 1.00 97.94 102 TYR A N 1
ATOM 795 C CA . TYR A 1 102 ? 3.241 -1.598 -14.435 1.00 97.94 102 TYR A CA 1
ATOM 796 C C . TYR A 1 102 ? 4.042 -1.007 -15.604 1.00 97.94 102 TYR A C 1
ATOM 798 O O . TYR A 1 102 ? 4.242 0.205 -15.687 1.00 97.94 102 TYR A O 1
ATOM 806 N N . ASN A 1 103 ? 4.522 -1.880 -16.489 1.00 96.50 103 ASN A N 1
ATOM 807 C CA . ASN A 1 103 ? 5.319 -1.560 -17.671 1.00 96.50 103 ASN A CA 1
ATOM 808 C C . ASN A 1 103 ? 6.688 -0.888 -17.408 1.00 96.50 103 ASN A C 1
ATOM 810 O O . ASN A 1 103 ? 7.323 -0.404 -18.343 1.00 96.50 103 ASN A O 1
ATOM 814 N N . HIS A 1 104 ? 7.195 -0.882 -16.170 1.00 97.50 104 HIS A N 1
ATOM 815 C CA . HIS A 1 104 ? 8.499 -0.287 -15.832 1.00 97.50 104 HIS A CA 1
ATOM 816 C C . HIS A 1 104 ? 9.621 -1.311 -15.601 1.00 97.50 104 HIS A C 1
ATOM 818 O O . HIS A 1 104 ? 10.773 -0.915 -15.404 1.00 97.50 104 HIS A O 1
ATOM 824 N N . SER A 1 105 ? 9.351 -2.621 -15.674 1.00 97.69 105 SER A N 1
ATOM 825 C CA . SER A 1 105 ? 10.377 -3.639 -15.385 1.00 97.69 105 SER A CA 1
ATOM 826 C C . SER A 1 105 ? 11.581 -3.565 -16.325 1.00 97.69 105 SER A C 1
ATOM 828 O O . SER A 1 105 ? 12.690 -3.875 -15.905 1.00 97.69 105 SER A O 1
ATOM 830 N N . HIS A 1 106 ? 11.419 -3.068 -17.555 1.00 97.12 106 HIS A N 1
ATOM 831 C CA . HIS A 1 106 ? 12.512 -2.849 -18.511 1.00 97.12 106 HIS A CA 1
ATOM 832 C C . HIS A 1 106 ? 13.574 -1.834 -18.030 1.00 97.12 106 HIS A C 1
ATOM 834 O O . HIS A 1 106 ? 14.698 -1.827 -18.528 1.00 97.12 106 HIS A O 1
ATOM 840 N N . LEU A 1 107 ? 13.246 -0.988 -17.046 1.00 98.00 107 LEU A N 1
ATOM 841 C CA . LEU A 1 107 ? 14.191 -0.062 -16.407 1.00 98.00 107 LEU A CA 1
ATOM 842 C C . LEU A 1 107 ? 15.024 -0.735 -15.308 1.00 98.00 107 LEU A C 1
ATOM 844 O O . LEU A 1 107 ? 16.053 -0.199 -14.900 1.00 98.00 107 LEU A O 1
ATOM 848 N N . ALA A 1 108 ? 14.596 -1.908 -14.841 1.00 97.94 108 ALA A N 1
ATOM 849 C CA . ALA A 1 108 ? 15.271 -2.704 -13.822 1.00 97.94 108 ALA A CA 1
ATOM 850 C C . ALA A 1 108 ? 15.810 -4.039 -14.367 1.00 97.94 108 ALA A C 1
ATOM 852 O O . ALA A 1 108 ? 16.717 -4.604 -13.761 1.00 97.94 108 ALA A O 1
ATOM 853 N N . ASN A 1 109 ? 15.313 -4.514 -15.511 1.00 98.06 109 ASN A N 1
ATOM 854 C CA . ASN A 1 109 ? 15.643 -5.800 -16.115 1.00 98.06 109 ASN A CA 1
ATOM 855 C C . ASN A 1 109 ? 16.141 -5.647 -17.561 1.00 98.06 109 ASN A C 1
ATOM 857 O O . ASN A 1 109 ? 15.633 -4.836 -18.328 1.00 98.06 109 ASN A O 1
ATOM 861 N N . ASN A 1 110 ? 17.112 -6.468 -17.954 1.00 97.31 110 ASN A N 1
ATOM 862 C CA . ASN A 1 110 ? 17.513 -6.729 -19.336 1.00 97.31 110 ASN A CA 1
ATOM 863 C C . ASN A 1 110 ? 18.146 -8.130 -19.428 1.00 97.31 110 ASN A C 1
ATOM 865 O O . ASN A 1 110 ? 18.074 -8.900 -18.482 1.00 97.31 110 ASN A O 1
ATOM 869 N N . THR A 1 111 ? 18.796 -8.467 -20.544 1.00 97.00 111 THR A N 1
ATOM 870 C CA . THR A 1 111 ? 19.428 -9.786 -20.750 1.00 97.00 111 THR A CA 1
ATOM 871 C C . THR A 1 111 ? 20.583 -10.111 -19.793 1.00 97.00 111 THR A C 1
ATOM 873 O O . THR A 1 111 ? 21.020 -11.255 -19.747 1.00 97.00 111 THR A O 1
ATOM 876 N N . THR A 1 112 ? 21.130 -9.117 -19.089 1.00 97.94 112 THR A N 1
ATOM 877 C CA . THR A 1 112 ? 22.290 -9.269 -18.193 1.00 97.94 112 THR A CA 1
ATOM 878 C C . THR A 1 112 ? 21.897 -9.133 -16.725 1.00 97.94 112 THR A C 1
ATOM 880 O O . THR A 1 112 ? 22.429 -9.837 -15.869 1.00 97.94 112 THR A O 1
ATOM 883 N N . TYR A 1 113 ? 20.984 -8.214 -16.420 1.00 97.81 113 TYR A N 1
ATOM 884 C CA . TYR A 1 113 ? 20.550 -7.890 -15.068 1.00 97.81 113 TYR A CA 1
ATOM 885 C C . TYR A 1 113 ? 19.060 -8.183 -14.937 1.00 97.81 113 TYR A C 1
ATOM 887 O O . TYR A 1 113 ? 18.261 -7.622 -15.676 1.00 97.81 113 TYR A O 1
ATOM 895 N N . HIS A 1 114 ? 18.690 -9.014 -13.967 1.00 96.06 114 HIS A N 1
ATOM 896 C CA . HIS A 1 114 ? 17.303 -9.352 -13.650 1.00 96.06 114 HIS A CA 1
ATOM 897 C C . HIS A 1 114 ? 17.053 -9.010 -12.179 1.00 96.06 114 HIS A C 1
ATOM 899 O O . HIS A 1 114 ? 17.304 -9.824 -11.293 1.00 96.06 114 HIS A O 1
ATOM 905 N N . ASN A 1 115 ? 16.663 -7.762 -11.916 1.00 97.62 115 ASN A N 1
ATOM 906 C CA . ASN A 1 115 ? 16.467 -7.232 -10.568 1.00 97.62 115 ASN A CA 1
ATOM 907 C C . ASN A 1 115 ? 15.007 -7.316 -10.105 1.00 97.62 115 ASN A C 1
ATOM 909 O O . ASN A 1 115 ? 14.755 -7.675 -8.960 1.00 97.62 115 ASN A O 1
ATOM 913 N N . ALA A 1 116 ? 14.053 -6.961 -10.967 1.00 97.75 116 ALA A N 1
ATOM 914 C CA . ALA A 1 116 ? 12.632 -6.966 -10.646 1.00 97.75 116 ALA A CA 1
ATOM 915 C C . ALA A 1 116 ? 12.040 -8.373 -10.792 1.00 97.75 116 ALA A C 1
ATOM 917 O O . ALA A 1 116 ? 12.213 -9.018 -11.824 1.00 97.75 116 ALA A O 1
ATOM 918 N N . SER A 1 117 ? 11.319 -8.809 -9.761 1.00 97.12 117 SER A N 1
ATOM 919 C CA . SER A 1 117 ? 10.550 -10.054 -9.665 1.00 97.12 117 SER A CA 1
ATOM 920 C C . SER A 1 117 ? 9.149 -9.958 -10.275 1.00 97.12 117 SER A C 1
ATOM 922 O O . SER A 1 117 ? 8.401 -10.933 -10.237 1.00 97.12 117 SER A O 1
ATOM 924 N N . GLY A 1 118 ? 8.758 -8.780 -10.758 1.00 97.56 118 GLY A N 1
ATOM 925 C CA . GLY A 1 118 ? 7.433 -8.537 -11.303 1.00 97.56 118 GLY A CA 1
ATOM 926 C C . GLY A 1 118 ? 7.072 -7.060 -11.363 1.00 97.56 118 GLY A C 1
ATOM 927 O O . GLY A 1 118 ? 7.897 -6.178 -11.111 1.00 97.56 118 GLY A O 1
ATOM 928 N N . GLU A 1 119 ? 5.806 -6.816 -11.674 1.00 98.38 119 GLU A N 1
ATOM 929 C CA . GLU A 1 119 ? 5.210 -5.486 -11.757 1.00 98.38 119 GLU A CA 1
ATOM 930 C C . GLU A 1 119 ? 3.976 -5.377 -10.841 1.00 98.38 119 GLU A C 1
ATOM 932 O O . GLU A 1 119 ? 3.384 -6.390 -10.458 1.00 98.38 119 GLU A O 1
ATOM 937 N N . TYR A 1 120 ? 3.572 -4.156 -10.484 1.00 98.56 120 TYR A N 1
ATOM 938 C CA . TYR A 1 120 ? 2.302 -3.890 -9.800 1.00 98.56 120 TYR A CA 1
ATOM 939 C C . TYR A 1 120 ? 1.523 -2.755 -10.463 1.00 98.56 120 TYR A C 1
ATOM 941 O O . TYR A 1 120 ? 2.097 -1.801 -10.989 1.00 98.56 120 TYR A O 1
ATOM 949 N N . ILE A 1 121 ? 0.198 -2.875 -10.453 1.00 98.50 121 ILE A N 1
ATOM 950 C CA . ILE A 1 121 ? -0.704 -1.920 -11.099 1.00 98.50 121 ILE A CA 1
ATOM 951 C C . ILE A 1 121 ? -0.864 -0.650 -10.246 1.00 98.50 121 ILE A C 1
ATOM 953 O O . ILE A 1 121 ? -1.038 -0.723 -9.031 1.00 98.50 121 ILE A O 1
ATOM 957 N N . TRP A 1 122 ? -0.870 0.509 -10.911 1.00 97.88 122 TRP A N 1
ATOM 958 C CA . TRP A 1 122 ? -1.348 1.796 -10.386 1.00 97.88 122 TRP A CA 1
ATOM 959 C C . TRP A 1 122 ? -2.442 2.370 -11.297 1.00 97.88 122 TRP A C 1
ATOM 961 O O . TRP A 1 122 ? -2.698 1.815 -12.370 1.00 97.88 122 TRP A O 1
ATOM 971 N N . VAL A 1 123 ? -3.100 3.457 -10.895 1.00 96.31 123 VAL A N 1
ATOM 972 C CA . VAL A 1 123 ? -4.049 4.191 -11.745 1.00 96.31 123 VAL A CA 1
ATOM 973 C C . VAL A 1 123 ? -3.305 4.993 -12.826 1.00 96.31 123 VAL A C 1
ATOM 975 O O . VAL A 1 123 ? -2.293 5.627 -12.557 1.00 96.31 123 VAL A O 1
ATOM 978 N N . ASP A 1 124 ? -3.763 4.909 -14.077 1.00 94.38 124 ASP A N 1
ATOM 979 C CA . ASP A 1 124 ? -3.290 5.718 -15.215 1.00 94.38 124 ASP A CA 1
ATOM 980 C C . ASP A 1 124 ? -4.315 5.602 -16.368 1.00 94.38 124 ASP A C 1
ATOM 982 O O . ASP A 1 124 ? -5.348 4.949 -16.213 1.00 94.38 124 ASP A O 1
ATOM 986 N N . ALA A 1 125 ? -4.033 6.204 -17.527 1.00 94.00 125 ALA A N 1
ATOM 987 C CA . ALA A 1 125 ? -4.932 6.215 -18.689 1.00 94.00 125 ALA A CA 1
ATOM 988 C C . ALA A 1 125 ? -5.068 4.867 -19.435 1.00 94.00 125 ALA A C 1
ATOM 990 O O . ALA A 1 125 ? -5.857 4.753 -20.373 1.00 94.00 125 ALA A O 1
ATOM 991 N N . THR A 1 126 ? -4.282 3.855 -19.076 1.00 96.38 126 THR A N 1
ATOM 992 C CA . THR A 1 126 ? -4.300 2.536 -19.713 1.00 96.38 126 THR A CA 1
ATOM 993 C C . THR A 1 126 ? -5.516 1.741 -19.224 1.00 96.38 126 THR A C 1
ATOM 995 O O . THR A 1 126 ? -5.694 1.609 -18.009 1.00 96.38 126 THR A O 1
ATOM 998 N N . PRO A 1 127 ? -6.319 1.146 -20.131 1.00 96.31 127 PRO A N 1
ATOM 999 C CA . PRO A 1 127 ? -7.422 0.265 -19.751 1.00 96.31 127 PRO A CA 1
ATOM 1000 C C . PRO A 1 127 ? -6.967 -0.861 -18.822 1.00 96.31 127 PRO A C 1
ATOM 1002 O O . PRO A 1 127 ? -5.882 -1.423 -19.000 1.00 96.31 127 PRO A O 1
ATOM 1005 N N . MET A 1 128 ? -7.796 -1.204 -17.838 1.00 97.44 128 MET A N 1
ATOM 1006 C CA . MET A 1 128 ? -7.407 -2.158 -16.803 1.00 97.44 128 MET A CA 1
ATOM 1007 C C . MET A 1 128 ? -7.176 -3.566 -17.373 1.00 97.44 128 MET A C 1
ATOM 1009 O O . MET A 1 128 ? -6.236 -4.244 -16.968 1.00 97.44 128 MET A O 1
ATOM 1013 N N . GLU A 1 129 ? -7.954 -3.982 -18.370 1.00 97.38 129 GLU A N 1
ATOM 1014 C CA . GLU A 1 129 ? -7.792 -5.257 -19.078 1.00 97.38 129 GLU A CA 1
ATOM 1015 C C . GLU A 1 129 ? -6.415 -5.348 -19.750 1.00 97.38 129 GLU A C 1
ATOM 1017 O O . GLU A 1 129 ? -5.745 -6.377 -19.682 1.00 97.38 129 GLU A O 1
ATOM 1022 N N . THR A 1 130 ? -5.936 -4.243 -20.330 1.00 98.06 130 THR A N 1
ATOM 1023 C CA . THR A 1 130 ? -4.581 -4.159 -20.894 1.00 98.06 130 THR A CA 1
ATOM 1024 C C . THR A 1 130 ? -3.521 -4.301 -19.802 1.00 98.06 130 THR A C 1
ATOM 1026 O O . THR A 1 130 ? -2.513 -4.975 -20.014 1.00 98.06 130 THR A O 1
ATOM 1029 N N . LYS A 1 131 ? -3.744 -3.713 -18.618 1.00 98.12 131 LYS A N 1
ATOM 1030 C CA . LYS A 1 131 ? -2.819 -3.873 -17.488 1.00 98.12 131 LYS A CA 1
ATOM 1031 C C . LYS A 1 131 ? -2.773 -5.309 -16.981 1.00 98.12 131 LYS A C 1
ATOM 1033 O O . LYS A 1 131 ? -1.685 -5.805 -16.710 1.00 98.12 131 LYS A O 1
ATOM 1038 N N . TYR A 1 132 ? -3.912 -5.993 -16.884 1.00 98.12 132 TYR A N 1
ATOM 1039 C CA . TYR A 1 132 ? -3.945 -7.396 -16.465 1.00 98.12 132 TYR A CA 1
ATOM 1040 C C . TYR A 1 132 ? -3.350 -8.347 -17.507 1.00 98.12 132 TYR A C 1
ATOM 1042 O O . TYR A 1 132 ? -2.646 -9.283 -17.125 1.00 98.12 132 TYR A O 1
ATOM 1050 N N . ALA A 1 133 ? -3.500 -8.064 -18.808 1.00 97.25 133 ALA A N 1
ATOM 1051 C CA . ALA A 1 133 ? -2.878 -8.854 -19.877 1.00 97.25 133 ALA A CA 1
ATOM 1052 C C . ALA A 1 133 ? -1.345 -8.963 -19.731 1.00 97.25 133 ALA A C 1
ATOM 1054 O O . ALA A 1 133 ? -0.747 -9.967 -20.123 1.00 97.25 133 ALA A O 1
ATOM 1055 N N . ARG A 1 134 ? -0.714 -7.978 -19.075 1.00 95.88 134 ARG A N 1
ATOM 1056 C CA . ARG A 1 134 ? 0.717 -7.970 -18.739 1.00 95.88 134 ARG A CA 1
ATOM 1057 C C . ARG A 1 134 ? 1.175 -9.173 -17.930 1.00 95.88 134 ARG A C 1
ATOM 1059 O O . ARG A 1 134 ? 2.352 -9.513 -17.989 1.00 95.88 134 ARG A O 1
ATOM 1066 N N . LYS A 1 135 ? 0.267 -9.842 -17.212 1.00 96.31 135 LYS A N 1
ATOM 1067 C CA . LYS A 1 135 ? 0.534 -11.084 -16.474 1.00 96.31 135 LYS A CA 1
ATOM 1068 C C . LYS A 1 135 ? 1.204 -12.156 -17.346 1.00 96.31 135 LYS A C 1
ATOM 1070 O O . LYS A 1 135 ? 1.933 -12.981 -16.811 1.00 96.31 135 LYS A O 1
ATOM 1075 N N . ALA A 1 136 ? 0.980 -12.146 -18.663 1.00 96.06 136 ALA A N 1
ATOM 1076 C CA . ALA A 1 136 ? 1.618 -13.075 -19.596 1.00 96.06 136 ALA A CA 1
ATOM 1077 C C . ALA A 1 136 ? 3.109 -12.777 -19.866 1.00 96.06 136 ALA A C 1
ATOM 1079 O O . ALA A 1 136 ? 3.832 -13.675 -20.295 1.00 96.06 136 ALA A O 1
ATOM 1080 N N . ASP A 1 137 ? 3.568 -11.549 -19.609 1.00 95.19 137 ASP A N 1
ATOM 1081 C CA . ASP A 1 137 ? 4.912 -11.074 -19.971 1.00 95.19 137 ASP A CA 1
ATOM 1082 C C . ASP A 1 137 ? 5.863 -10.928 -18.776 1.00 95.19 137 ASP A C 1
ATOM 1084 O O . ASP A 1 137 ? 7.058 -10.687 -18.963 1.00 95.19 137 ASP A O 1
ATOM 1088 N N . VAL A 1 138 ? 5.341 -10.990 -17.549 1.00 95.81 138 VAL A N 1
ATOM 1089 C CA . VAL A 1 138 ? 6.111 -10.772 -16.319 1.00 95.81 138 VAL A CA 1
ATOM 1090 C C . VAL A 1 138 ? 5.995 -11.972 -15.397 1.00 95.81 138 VAL A C 1
ATOM 1092 O O . VAL A 1 138 ? 4.953 -12.617 -15.332 1.00 95.81 138 VAL A O 1
ATOM 1095 N N . ASP A 1 139 ? 7.050 -12.232 -14.625 1.00 93.75 139 ASP A N 1
ATOM 1096 C CA . ASP A 1 139 ? 7.080 -13.359 -13.687 1.00 93.75 139 ASP A CA 1
ATOM 1097 C C . ASP A 1 139 ? 5.922 -13.298 -12.682 1.00 93.75 139 ASP A C 1
ATOM 1099 O O . ASP A 1 139 ? 5.344 -14.322 -12.307 1.00 93.75 139 ASP A O 1
ATOM 1103 N N . ARG A 1 140 ? 5.586 -12.083 -12.228 1.00 96.25 140 ARG A N 1
ATOM 1104 C CA . ARG A 1 140 ? 4.500 -11.811 -11.284 1.00 96.25 140 ARG A CA 1
ATOM 1105 C C . ARG A 1 140 ? 3.864 -10.460 -11.560 1.00 96.25 140 ARG A C 1
ATOM 1107 O O . ARG A 1 140 ? 4.562 -9.475 -11.793 1.00 96.25 140 ARG A O 1
ATOM 1114 N N . LEU A 1 141 ? 2.544 -10.416 -11.442 1.00 97.94 141 LEU A N 1
ATOM 1115 C CA . LEU A 1 141 ? 1.765 -9.186 -11.469 1.00 97.94 141 LEU A CA 1
ATOM 1116 C C . LEU A 1 141 ? 0.972 -9.068 -10.167 1.00 97.94 141 LEU A C 1
ATOM 1118 O O . LEU A 1 141 ? 0.192 -9.963 -9.832 1.00 97.94 141 LEU A O 1
ATOM 1122 N N . ILE A 1 142 ? 1.173 -7.971 -9.442 1.00 98.44 142 ILE A N 1
ATOM 1123 C CA . ILE A 1 142 ? 0.284 -7.557 -8.354 1.00 98.44 142 ILE A CA 1
ATOM 1124 C C . ILE A 1 142 ? -0.834 -6.725 -8.992 1.00 98.44 142 ILE A C 1
ATOM 1126 O O . ILE A 1 142 ? -0.575 -5.684 -9.602 1.00 98.44 142 ILE A O 1
ATOM 1130 N N . GLY A 1 143 ? -2.072 -7.207 -8.881 1.00 98.44 143 GLY A N 1
ATOM 1131 C CA . GLY A 1 143 ? -3.247 -6.534 -9.428 1.00 98.44 143 GLY A CA 1
ATOM 1132 C C . GLY A 1 143 ? -3.540 -5.205 -8.741 1.00 98.44 143 GLY A C 1
ATOM 1133 O O . GLY A 1 143 ? -2.971 -4.888 -7.696 1.00 98.44 143 GLY A O 1
ATOM 1134 N N . GLY A 1 144 ? -4.473 -4.445 -9.305 1.00 98.25 144 GLY A N 1
ATOM 1135 C CA . GLY A 1 144 ? -4.903 -3.159 -8.767 1.00 98.25 144 GLY A CA 1
ATOM 1136 C C . GLY A 1 144 ? -6.410 -2.973 -8.882 1.00 98.25 144 GLY A C 1
ATOM 1137 O O . GLY A 1 144 ? -7.009 -3.328 -9.897 1.00 98.25 144 GLY A O 1
ATOM 1138 N N . ALA A 1 145 ? -7.008 -2.389 -7.850 1.00 98.62 145 ALA A N 1
ATOM 1139 C CA . ALA A 1 145 ? -8.382 -1.901 -7.860 1.00 98.62 145 ALA A CA 1
ATOM 1140 C C . ALA A 1 145 ? -8.445 -0.550 -7.138 1.00 98.62 145 ALA A C 1
ATOM 1142 O O . ALA A 1 145 ? -7.841 -0.394 -6.077 1.00 98.62 145 ALA A O 1
ATOM 1143 N N . TYR A 1 146 ? -9.164 0.413 -7.710 1.00 98.56 146 TYR A N 1
ATOM 1144 C CA . TYR A 1 146 ? -9.352 1.757 -7.157 1.00 98.56 146 TYR A CA 1
ATOM 1145 C C . TYR A 1 146 ? -10.822 2.172 -7.214 1.00 98.56 146 TYR A C 1
ATOM 1147 O O . TYR A 1 146 ? -11.573 1.653 -8.043 1.00 98.56 146 TYR A O 1
ATOM 1155 N N . PRO A 1 147 ? -11.260 3.090 -6.338 1.00 98.31 147 PRO A N 1
ATOM 1156 C CA . PRO A 1 147 ? -12.645 3.520 -6.318 1.00 98.31 147 PRO A CA 1
ATOM 1157 C C . PRO A 1 147 ? -12.962 4.568 -7.382 1.00 98.31 147 PRO A C 1
ATOM 1159 O O . PRO A 1 147 ? -14.116 4.643 -7.768 1.00 98.31 147 PRO A O 1
ATOM 1162 N N . GLY A 1 148 ? -11.972 5.334 -7.849 1.00 97.81 148 GLY A N 1
ATOM 1163 C CA . GLY A 1 148 ? -12.083 6.432 -8.813 1.00 97.81 148 GLY A CA 1
ATOM 1164 C C . GLY A 1 148 ? -10.762 7.204 -8.898 1.00 97.81 148 GLY A C 1
ATOM 1165 O O . GLY A 1 148 ? -9.779 6.794 -8.278 1.00 97.81 148 GLY A O 1
ATOM 1166 N N . PHE A 1 149 ? -10.738 8.295 -9.662 1.00 97.94 149 PHE A N 1
ATOM 1167 C CA . PHE A 1 149 ? -9.616 9.237 -9.751 1.00 97.94 149 PHE A CA 1
ATOM 1168 C C . PHE A 1 149 ? -10.168 10.643 -9.972 1.00 97.94 149 PHE A C 1
ATOM 1170 O O . PHE A 1 149 ? -10.916 10.872 -10.918 1.00 97.94 149 PHE A O 1
ATOM 1177 N N . ASN A 1 150 ? -9.816 11.577 -9.105 1.00 96.00 150 ASN A N 1
ATOM 1178 C CA . ASN A 1 150 ? -10.194 12.980 -9.224 1.00 96.00 150 ASN A CA 1
ATOM 1179 C C . ASN A 1 150 ? -9.134 13.773 -8.469 1.00 96.00 150 ASN A C 1
ATOM 1181 O O . ASN A 1 150 ? -9.177 13.855 -7.236 1.00 96.00 150 ASN A O 1
ATOM 1185 N N . ASP A 1 151 ? -8.114 14.215 -9.199 1.00 94.75 151 ASP A N 1
ATOM 1186 C CA . ASP A 1 151 ? -6.940 14.797 -8.573 1.00 94.75 151 ASP A CA 1
ATOM 1187 C C . ASP A 1 151 ? -7.208 16.193 -8.006 1.00 94.75 151 ASP A C 1
ATOM 1189 O O . ASP A 1 151 ? -8.044 16.959 -8.474 1.00 94.75 151 ASP A O 1
ATOM 1193 N N . TYR A 1 152 ? -6.440 16.522 -6.974 1.00 94.31 152 TYR A N 1
ATOM 1194 C CA . TYR A 1 152 ? -6.339 17.852 -6.388 1.00 94.31 152 TYR A CA 1
ATOM 1195 C C . TYR A 1 152 ? -4.960 18.449 -6.707 1.00 94.31 152 TYR A C 1
ATOM 1197 O O . TYR A 1 152 ? -4.401 19.222 -5.923 1.00 94.31 152 TYR A O 1
ATOM 1205 N N . TYR A 1 153 ? -4.326 18.054 -7.818 1.00 93.75 153 TYR A N 1
ATOM 1206 C CA . TYR A 1 153 ? -2.948 18.459 -8.080 1.00 93.75 153 TYR A CA 1
ATOM 1207 C C . TYR A 1 153 ? -2.851 19.955 -8.339 1.00 93.75 153 TYR A C 1
ATOM 1209 O O . TYR A 1 153 ? -1.969 20.621 -7.793 1.00 93.75 153 TYR A O 1
ATOM 1217 N N . LYS A 1 154 ? -3.771 20.515 -9.125 1.00 93.69 154 LYS A N 1
ATOM 1218 C CA . LYS A 1 154 ? -3.735 21.939 -9.467 1.00 93.69 154 LYS A CA 1
ATOM 1219 C C . LYS A 1 154 ? -3.995 22.812 -8.252 1.00 93.69 154 LYS A C 1
ATOM 1221 O O . LYS A 1 154 ? -3.244 23.750 -7.986 1.00 93.69 154 LYS A O 1
ATOM 1226 N N . GLU A 1 155 ? -5.033 22.489 -7.503 1.00 93.94 155 GLU A N 1
ATOM 1227 C CA . GLU A 1 155 ? -5.456 23.194 -6.302 1.00 93.94 155 GLU A CA 1
ATOM 1228 C C . GLU A 1 155 ? -4.469 22.985 -5.142 1.00 93.94 155 GLU A C 1
ATOM 1230 O O . GLU A 1 155 ? -4.279 23.879 -4.316 1.00 93.94 155 GLU A O 1
ATOM 1235 N N . GLY A 1 156 ? -3.804 21.829 -5.098 1.00 91.19 156 GLY A N 1
ATOM 1236 C CA . GLY A 1 156 ? -2.761 21.486 -4.133 1.00 91.19 156 GLY A CA 1
ATOM 1237 C C . GLY A 1 156 ? -1.367 22.012 -4.484 1.00 91.19 156 GLY A C 1
ATOM 1238 O O . GLY A 1 156 ? -0.457 21.880 -3.668 1.00 91.19 156 GLY A O 1
ATOM 1239 N N . GLY A 1 157 ? -1.185 22.616 -5.664 1.00 91.62 157 GLY A N 1
ATOM 1240 C CA . GLY A 1 157 ? 0.096 23.172 -6.113 1.00 91.62 157 GLY A CA 1
ATOM 1241 C C . GLY A 1 157 ? 1.098 22.147 -6.665 1.00 91.62 157 GLY A C 1
ATOM 1242 O O . GLY A 1 157 ? 2.283 22.455 -6.764 1.00 91.62 157 GLY A O 1
ATOM 1243 N N . TRP A 1 158 ? 0.634 20.954 -7.038 1.00 86.19 158 TRP A N 1
ATOM 1244 C CA . TRP A 1 158 ? 1.421 19.843 -7.589 1.00 86.19 158 TRP A CA 1
ATOM 1245 C C . TRP A 1 158 ? 1.483 19.809 -9.122 1.00 86.19 158 TRP A C 1
ATOM 1247 O O . TRP A 1 158 ? 2.218 19.003 -9.686 1.00 86.19 158 TRP A O 1
ATOM 1257 N N . GLY A 1 159 ? 0.775 20.709 -9.807 1.00 90.75 15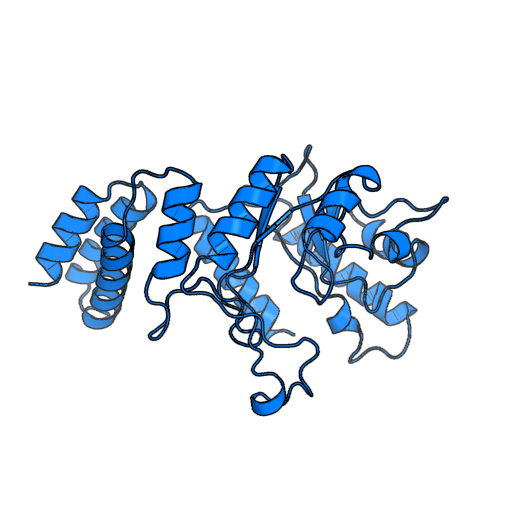9 GLY A N 1
ATOM 1258 C CA . GLY A 1 159 ? 0.829 20.849 -11.264 1.00 90.75 159 GLY A CA 1
ATOM 1259 C C . GLY A 1 159 ? -0.532 20.662 -11.920 1.00 90.75 159 GLY A C 1
ATOM 1260 O O . GLY A 1 159 ? -1.561 20.829 -11.283 1.00 90.75 159 GLY A O 1
ATOM 1261 N N . ASN A 1 160 ? -0.545 20.380 -13.220 1.00 92.44 160 ASN A N 1
ATOM 1262 C CA . ASN A 1 160 ? -1.798 20.115 -13.927 1.00 92.44 160 ASN A CA 1
ATOM 1263 C C . ASN A 1 160 ? -2.211 18.642 -13.762 1.00 92.44 160 ASN A C 1
ATOM 1265 O O . ASN A 1 160 ? -1.319 17.799 -13.633 1.00 92.44 160 ASN A O 1
ATOM 1269 N N . PRO A 1 161 ? -3.517 18.336 -13.861 1.00 89.25 161 PRO A N 1
ATOM 1270 C CA . PRO A 1 161 ? -4.018 16.971 -13.984 1.00 89.25 161 PRO A CA 1
ATOM 1271 C C . PRO A 1 161 ? -3.232 16.163 -15.018 1.00 89.25 161 PRO A C 1
ATOM 1273 O O . PRO A 1 161 ? -2.969 16.640 -16.129 1.00 89.25 161 PRO A O 1
ATOM 1276 N N . VAL A 1 162 ? -2.851 14.942 -14.649 1.00 88.88 162 VAL A N 1
ATOM 1277 C CA . VAL A 1 162 ? -2.113 14.005 -15.523 1.00 88.88 162 VAL A CA 1
ATOM 1278 C C . VAL A 1 162 ? -3.030 12.963 -16.164 1.00 88.88 162 VAL A C 1
ATOM 1280 O O . VAL A 1 162 ? -2.620 12.240 -17.072 1.00 88.88 162 VAL A O 1
ATOM 1283 N N . LEU A 1 163 ? -4.271 12.894 -15.690 1.00 93.81 163 LEU A N 1
ATOM 1284 C CA . LEU A 1 163 ? -5.298 11.947 -16.084 1.00 93.81 163 LEU A CA 1
ATOM 1285 C C . LEU A 1 163 ? -6.652 12.669 -16.046 1.00 93.81 163 LEU A C 1
ATOM 1287 O O . LEU A 1 163 ? -6.825 13.625 -15.299 1.00 93.81 163 LEU A O 1
ATOM 1291 N N . ALA A 1 164 ? -7.591 12.250 -16.892 1.00 93.94 164 ALA A N 1
ATOM 1292 C CA . ALA A 1 164 ? -8.963 12.737 -16.812 1.00 93.94 164 ALA A CA 1
ATOM 1293 C C . ALA A 1 164 ? -9.688 12.089 -15.628 1.00 93.94 164 ALA A C 1
ATOM 1295 O O . ALA A 1 164 ? -9.431 10.923 -15.327 1.00 93.94 164 ALA A O 1
ATOM 1296 N N . ASP A 1 165 ? -10.628 12.811 -15.022 1.00 96.25 165 ASP A N 1
ATOM 1297 C CA . ASP A 1 165 ? -11.428 12.291 -13.916 1.00 96.25 165 ASP A CA 1
ATOM 1298 C C . ASP A 1 165 ? -12.073 10.945 -14.270 1.00 96.25 165 ASP A C 1
ATOM 1300 O O . ASP A 1 165 ? -12.691 10.766 -15.326 1.00 96.25 165 ASP A O 1
ATOM 1304 N N . ILE A 1 166 ? -11.940 10.001 -13.347 1.00 97.75 166 ILE A N 1
ATOM 1305 C CA . ILE A 1 166 ? -12.613 8.714 -13.359 1.00 97.75 166 ILE A CA 1
ATOM 1306 C C . ILE A 1 166 ? -13.637 8.746 -12.226 1.00 97.75 166 ILE A C 1
ATOM 1308 O O . ILE A 1 166 ? -13.269 8.730 -11.050 1.00 97.75 166 ILE A O 1
ATOM 1312 N N . ASP A 1 167 ? -14.917 8.790 -12.595 1.00 97.31 167 ASP A N 1
ATOM 1313 C CA . ASP A 1 167 ? -16.039 8.825 -11.653 1.00 97.31 167 ASP A CA 1
ATOM 1314 C C . ASP A 1 167 ? -15.979 7.630 -10.688 1.00 97.31 167 ASP A C 1
ATOM 1316 O O . ASP A 1 167 ? -15.721 6.490 -11.085 1.00 97.31 167 ASP A O 1
ATOM 1320 N N . HIS A 1 168 ? -16.238 7.890 -9.406 1.00 97.75 168 HIS A N 1
ATOM 1321 C CA . HIS A 1 168 ? -16.320 6.851 -8.387 1.00 97.75 168 HIS A CA 1
ATOM 1322 C C . HIS A 1 168 ? -17.534 5.932 -8.554 1.00 97.75 168 HIS A C 1
ATOM 1324 O O . HIS A 1 168 ? -17.591 4.851 -7.963 1.00 97.75 168 HIS A O 1
ATOM 1330 N N . GLU A 1 169 ? -18.537 6.371 -9.316 1.00 97.75 169 GLU A N 1
ATOM 1331 C CA . GLU A 1 169 ? -19.758 5.644 -9.662 1.00 97.75 169 GLU A CA 1
ATOM 1332 C C . GLU A 1 169 ? -20.469 5.026 -8.444 1.00 97.75 169 GLU A C 1
ATOM 1334 O O . GLU A 1 169 ? -20.989 3.908 -8.492 1.00 97.75 169 GLU A O 1
ATOM 1339 N N . ASN A 1 170 ? -20.456 5.725 -7.303 1.00 95.06 170 ASN A N 1
ATOM 1340 C CA . ASN A 1 170 ? -20.974 5.222 -6.021 1.00 95.06 170 ASN A CA 1
ATOM 1341 C C . ASN A 1 170 ? -20.429 3.819 -5.644 1.00 95.06 170 ASN A C 1
ATOM 1343 O O . ASN A 1 170 ? -21.134 2.974 -5.073 1.00 95.06 170 ASN A O 1
ATOM 1347 N N . GLY A 1 171 ? -19.164 3.560 -5.991 1.00 97.62 171 GLY A N 1
ATOM 1348 C CA . GLY A 1 171 ? -18.443 2.311 -5.747 1.00 97.62 171 GLY A CA 1
ATOM 1349 C C . GLY A 1 171 ? -18.606 1.240 -6.829 1.00 97.62 171 GLY A C 1
ATOM 1350 O O . GLY A 1 171 ? -17.947 0.209 -6.731 1.00 97.62 171 GLY A O 1
ATOM 1351 N N . ALA A 1 172 ? -19.427 1.456 -7.863 1.00 98.50 172 ALA A N 1
ATOM 1352 C CA . ALA A 1 172 ? -19.631 0.460 -8.918 1.00 98.50 172 ALA A CA 1
ATOM 1353 C C . ALA A 1 172 ? -18.362 0.205 -9.748 1.00 98.50 172 ALA A C 1
ATOM 1355 O O . ALA A 1 172 ? -18.158 -0.911 -10.227 1.00 98.50 172 ALA A O 1
ATOM 1356 N N . LEU A 1 173 ? -17.493 1.212 -9.898 1.00 98.44 173 LEU A N 1
ATOM 1357 C CA . LEU A 1 173 ? -16.178 1.028 -10.507 1.00 98.44 173 LEU A CA 1
ATOM 1358 C C . LEU A 1 173 ? -15.322 0.058 -9.687 1.00 98.44 173 LEU A C 1
ATOM 1360 O O . LEU A 1 173 ? -14.786 -0.898 -10.246 1.00 98.44 173 LEU A O 1
ATOM 1364 N N . LEU A 1 174 ? -15.247 0.260 -8.367 1.00 98.69 174 LEU A N 1
ATOM 1365 C CA . LEU A 1 174 ? -14.487 -0.615 -7.475 1.00 98.69 174 LEU A CA 1
ATOM 1366 C C . LEU A 1 174 ? -14.972 -2.065 -7.578 1.00 98.69 174 LEU A C 1
ATOM 1368 O O . LEU A 1 174 ? -14.148 -2.962 -7.724 1.00 98.69 174 LEU A O 1
ATOM 1372 N N . ASP A 1 175 ? -16.291 -2.287 -7.579 1.00 98.69 175 ASP A N 1
ATOM 1373 C CA . ASP A 1 175 ? -16.882 -3.622 -7.740 1.00 98.69 175 ASP A CA 1
ATOM 1374 C C . ASP A 1 175 ? -16.403 -4.305 -9.033 1.00 98.69 175 ASP A C 1
ATOM 1376 O O . ASP A 1 175 ? -15.990 -5.466 -9.007 1.00 98.69 175 ASP A O 1
ATOM 1380 N N . ARG A 1 176 ? -16.394 -3.579 -10.161 1.00 98.56 176 ARG A N 1
ATOM 1381 C CA . ARG A 1 176 ? -15.917 -4.117 -11.446 1.00 98.56 176 ARG A CA 1
ATOM 1382 C C . ARG A 1 176 ? -14.427 -4.442 -11.426 1.00 98.56 176 ARG A C 1
ATOM 1384 O O . ARG A 1 176 ? -14.040 -5.488 -11.937 1.00 98.56 176 ARG A O 1
ATOM 1391 N N . LEU A 1 177 ? -13.594 -3.584 -10.836 1.00 98.69 177 LEU A N 1
ATOM 1392 C CA . LEU A 1 177 ? -12.145 -3.810 -10.781 1.00 98.69 177 LEU A CA 1
ATOM 1393 C C . LEU A 1 177 ? -11.766 -4.954 -9.829 1.00 98.69 177 LEU A C 1
ATOM 1395 O O . LEU A 1 177 ? -10.859 -5.726 -10.135 1.00 98.69 177 LEU A O 1
ATOM 1399 N N . LEU A 1 178 ? -12.476 -5.099 -8.705 1.00 98.69 178 LEU A N 1
ATOM 1400 C CA . LEU A 1 178 ? -12.324 -6.237 -7.794 1.00 98.69 178 LEU A CA 1
ATOM 1401 C C . LEU A 1 178 ? -12.726 -7.552 -8.479 1.00 98.69 178 LEU A C 1
ATOM 1403 O O . LEU A 1 178 ? -11.996 -8.542 -8.395 1.00 98.69 178 LEU A O 1
ATOM 1407 N N . GLN A 1 179 ? -13.851 -7.552 -9.199 1.00 98.38 179 GLN A N 1
ATOM 1408 C CA . GLN A 1 179 ? -14.300 -8.712 -9.968 1.00 98.38 179 GLN A CA 1
ATOM 1409 C C . GLN A 1 179 ? -13.293 -9.086 -11.063 1.00 98.38 179 GLN A C 1
ATOM 1411 O O . GLN A 1 179 ? -12.928 -10.256 -11.169 1.00 98.38 179 GLN A O 1
ATOM 1416 N N . LEU A 1 180 ? -12.785 -8.103 -11.814 1.00 98.38 180 LEU A N 1
ATOM 1417 C CA . LEU A 1 180 ? -11.760 -8.323 -12.834 1.00 98.38 180 LEU A CA 1
ATOM 1418 C C . LEU A 1 180 ? -10.488 -8.936 -12.230 1.00 98.38 180 LEU A C 1
ATOM 1420 O O . LEU A 1 180 ? -9.973 -9.915 -12.755 1.00 98.38 180 LEU A O 1
ATOM 1424 N N . ALA A 1 181 ? -10.010 -8.432 -11.086 1.00 98.06 181 ALA A N 1
ATOM 1425 C CA . ALA A 1 181 ? -8.853 -9.010 -10.398 1.00 98.06 181 ALA A CA 1
ATOM 1426 C C . ALA A 1 181 ? -9.056 -10.495 -10.037 1.00 98.06 181 ALA A C 1
ATOM 1428 O O . ALA A 1 181 ? -8.130 -11.303 -10.151 1.00 98.06 181 ALA A O 1
ATOM 1429 N N . ASN A 1 182 ? -10.269 -10.858 -9.608 1.00 97.12 182 ASN A N 1
ATOM 1430 C CA . ASN A 1 182 ? -10.635 -12.238 -9.304 1.00 97.12 182 ASN A CA 1
ATOM 1431 C C . ASN A 1 182 ? -10.704 -13.118 -10.565 1.00 97.12 182 ASN A C 1
ATOM 1433 O O . ASN A 1 182 ? -10.190 -14.235 -10.552 1.00 97.12 182 ASN A O 1
ATOM 1437 N N . GLU A 1 183 ? -11.292 -12.619 -11.654 1.00 97.94 183 GLU A N 1
ATOM 1438 C CA . GLU A 1 183 ? -11.368 -13.318 -12.948 1.00 97.94 183 GLU A CA 1
ATOM 1439 C C . GLU A 1 183 ? -9.983 -13.562 -13.556 1.00 97.94 183 GLU A C 1
ATOM 1441 O O . GLU A 1 183 ? -9.690 -14.660 -14.028 1.00 97.94 183 GLU A O 1
ATOM 1446 N N . GLU A 1 184 ? -9.098 -12.572 -13.454 1.00 97.62 184 GLU A N 1
ATOM 1447 C CA . GLU A 1 184 ? -7.706 -12.655 -13.897 1.00 97.62 184 GLU A CA 1
ATOM 1448 C C . GLU A 1 184 ? -6.846 -13.543 -12.988 1.00 97.62 184 GLU A C 1
ATOM 1450 O O . GLU A 1 184 ? -5.716 -13.897 -13.339 1.00 97.62 184 GLU A O 1
ATOM 1455 N N . GLY A 1 185 ? -7.350 -13.930 -11.811 1.00 96.06 185 GLY A N 1
ATOM 1456 C CA . GLY A 1 185 ? -6.686 -14.851 -10.892 1.00 96.06 185 GLY A CA 1
ATOM 1457 C C . GLY A 1 185 ? -5.276 -14.393 -10.516 1.00 96.06 185 GLY A C 1
ATOM 1458 O O . GLY A 1 185 ? -4.323 -15.178 -10.603 1.00 96.06 185 GLY A O 1
ATOM 1459 N N . VAL A 1 186 ? -5.108 -13.106 -10.196 1.00 94.81 186 VAL A N 1
ATOM 1460 C CA . VAL A 1 186 ? -3.835 -12.589 -9.677 1.00 94.81 186 VAL A CA 1
ATOM 1461 C C . VAL A 1 186 ? -3.626 -13.048 -8.228 1.00 94.81 186 VAL A C 1
ATOM 1463 O O . VAL A 1 186 ? -4.569 -13.043 -7.438 1.00 94.81 186 VAL A O 1
ATOM 1466 N N . PRO A 1 187 ? -2.402 -13.446 -7.837 1.00 90.12 187 PRO A N 1
ATOM 1467 C CA . PRO A 1 187 ? -2.142 -13.952 -6.486 1.00 90.12 187 PRO A CA 1
ATOM 1468 C C . PRO A 1 187 ? -2.134 -12.849 -5.416 1.00 90.12 187 PRO A C 1
ATOM 1470 O O . PRO A 1 187 ? -2.283 -13.141 -4.232 1.00 90.12 187 PRO A O 1
ATOM 1473 N N . TYR A 1 188 ? -1.952 -11.592 -5.827 1.00 95.12 188 TYR A N 1
ATOM 1474 C CA . TYR A 1 188 ? -1.917 -10.420 -4.959 1.00 95.12 188 TYR A CA 1
ATOM 1475 C C . TYR A 1 188 ? -2.687 -9.278 -5.615 1.00 95.12 188 TYR A C 1
ATOM 1477 O O . TYR A 1 188 ? -2.592 -9.085 -6.827 1.00 95.12 188 TYR A O 1
ATOM 1485 N N . LEU A 1 189 ? -3.408 -8.508 -4.805 1.00 97.44 189 LEU A N 1
ATOM 1486 C CA . LEU A 1 189 ? -4.210 -7.367 -5.233 1.00 97.44 189 LEU A CA 1
ATOM 1487 C C . LEU A 1 189 ? -3.913 -6.172 -4.329 1.00 97.44 189 LEU A C 1
ATOM 1489 O O . LEU A 1 189 ? -4.016 -6.272 -3.106 1.00 97.44 189 LEU A O 1
ATOM 1493 N N . GLN A 1 190 ? -3.565 -5.044 -4.936 1.00 97.44 190 GLN A N 1
ATOM 1494 C CA . GLN A 1 190 ? -3.444 -3.757 -4.271 1.00 97.44 190 GLN A CA 1
ATOM 1495 C C . GLN A 1 190 ? -4.770 -2.994 -4.346 1.00 97.44 190 GLN A C 1
ATOM 1497 O O . GLN A 1 190 ? -5.367 -2.869 -5.415 1.00 97.44 190 GLN A O 1
ATOM 1502 N N . LEU A 1 191 ? -5.189 -2.431 -3.213 1.00 98.56 191 LEU A N 1
ATOM 1503 C CA . LEU A 1 191 ? -6.254 -1.432 -3.164 1.00 98.56 191 LEU A CA 1
ATOM 1504 C C . LEU A 1 191 ? -5.613 -0.045 -3.241 1.00 98.56 191 LEU A C 1
ATOM 1506 O O . LEU A 1 191 ? -4.854 0.343 -2.353 1.00 98.56 191 LEU A O 1
ATOM 1510 N N . ILE A 1 192 ? -5.882 0.660 -4.331 1.00 98.50 192 ILE A N 1
ATOM 1511 C CA . ILE A 1 192 ? -5.310 1.959 -4.683 1.00 98.50 192 ILE A CA 1
ATOM 1512 C C . ILE A 1 192 ? -6.381 3.001 -4.358 1.00 98.50 192 ILE A C 1
ATOM 1514 O O . ILE A 1 192 ? -7.356 3.116 -5.085 1.00 98.50 192 ILE A O 1
ATOM 1518 N N . THR A 1 193 ? -6.311 3.726 -3.255 1.00 98.12 193 THR A N 1
ATOM 1519 C CA . THR A 1 193 ? -5.346 3.695 -2.146 1.00 98.12 193 THR A CA 1
ATOM 1520 C C . THR A 1 193 ? -6.102 3.728 -0.827 1.00 98.12 193 THR A C 1
ATOM 1522 O O . THR A 1 193 ? -7.303 3.973 -0.814 1.00 98.12 193 THR A O 1
ATOM 1525 N N . TRP A 1 194 ? -5.425 3.538 0.313 1.00 97.94 194 TRP A N 1
ATOM 1526 C CA . TRP A 1 194 ? -6.064 3.851 1.595 1.00 97.94 194 TRP A CA 1
ATOM 1527 C C . TRP A 1 194 ? -6.476 5.331 1.652 1.00 97.94 194 TRP A C 1
ATOM 1529 O O . TRP A 1 194 ? -7.652 5.616 1.840 1.00 97.94 194 TRP A O 1
ATOM 1539 N N . ASN A 1 195 ? -5.541 6.263 1.450 1.00 96.56 195 ASN A N 1
ATOM 1540 C CA . ASN A 1 195 ? -5.746 7.675 1.780 1.00 96.56 195 ASN A CA 1
ATOM 1541 C C . ASN A 1 195 ? -5.028 8.677 0.862 1.00 96.56 195 ASN A C 1
ATOM 1543 O O . ASN A 1 195 ? -4.621 9.748 1.321 1.00 96.56 195 ASN A O 1
ATOM 1547 N N . ASP A 1 196 ? -4.854 8.365 -0.421 1.00 95.62 196 ASP A N 1
ATOM 1548 C CA . ASP A 1 196 ? -4.358 9.357 -1.373 1.00 95.62 196 ASP A CA 1
ATOM 1549 C C . ASP A 1 196 ? -5.482 10.320 -1.779 1.00 95.62 196 ASP A C 1
ATOM 1551 O O . ASP A 1 196 ? -6.175 10.169 -2.790 1.00 95.62 196 ASP A O 1
ATOM 1555 N N . PHE A 1 197 ? -5.672 11.325 -0.924 1.00 95.25 197 PHE A N 1
ATOM 1556 C CA . PHE A 1 197 ? -6.574 12.443 -1.175 1.00 95.25 197 PHE A CA 1
ATOM 1557 C C . PHE A 1 197 ? -6.089 13.373 -2.288 1.00 95.25 197 PHE A C 1
ATOM 1559 O O . PHE A 1 197 ? -6.898 14.130 -2.815 1.00 95.25 197 PHE A O 1
ATOM 1566 N N . GLY A 1 198 ? -4.802 13.321 -2.647 1.00 94.69 198 GLY A N 1
ATOM 1567 C CA . GLY A 1 198 ? -4.250 14.113 -3.741 1.00 94.69 198 GLY A CA 1
ATOM 1568 C C . GLY A 1 198 ? -4.691 13.604 -5.110 1.00 94.69 198 GLY A C 1
ATOM 1569 O O . GLY A 1 198 ? -4.855 14.412 -6.015 1.00 94.69 198 GLY A O 1
ATOM 1570 N N . GLU A 1 199 ? -4.924 12.297 -5.245 1.00 95.75 199 GLU A N 1
ATOM 1571 C CA . GLU A 1 199 ? -5.373 11.657 -6.493 1.00 95.75 199 GLU A CA 1
ATOM 1572 C C . GLU A 1 199 ? -6.874 11.345 -6.538 1.00 95.75 199 GLU A C 1
ATOM 1574 O O . GLU A 1 199 ? -7.401 10.910 -7.563 1.00 95.75 199 GLU A O 1
ATOM 1579 N N . GLY A 1 200 ? -7.586 11.501 -5.421 1.00 96.31 200 GLY A N 1
ATOM 1580 C CA . GLY A 1 200 ? -8.994 11.108 -5.369 1.00 96.31 200 GLY A CA 1
ATOM 1581 C C . GLY A 1 200 ? -9.207 9.590 -5.312 1.00 96.31 200 GLY A C 1
ATOM 1582 O O . GLY A 1 200 ? -10.317 9.129 -5.555 1.00 96.31 200 GLY A O 1
ATOM 1583 N N . THR A 1 201 ? -8.176 8.795 -5.007 1.00 97.88 201 THR A N 1
ATOM 1584 C CA . THR A 1 201 ? -8.236 7.318 -5.045 1.00 97.88 201 THR A CA 1
ATOM 1585 C C . THR A 1 201 ? -8.522 6.688 -3.676 1.00 97.88 201 THR A C 1
ATOM 1587 O O . THR A 1 201 ? -8.516 5.468 -3.539 1.00 97.88 201 THR A O 1
ATOM 1590 N N . MET A 1 202 ? -8.762 7.492 -2.639 1.00 98.00 202 MET A N 1
ATOM 1591 C CA . MET A 1 202 ? -8.922 7.026 -1.259 1.00 98.00 202 MET A CA 1
ATOM 1592 C C . MET A 1 202 ? -10.108 6.063 -1.063 1.00 98.00 202 MET A C 1
ATOM 1594 O O . MET A 1 202 ? -11.224 6.316 -1.517 1.00 98.00 202 MET A O 1
ATOM 1598 N N . ILE A 1 203 ? -9.888 4.990 -0.298 1.00 98.56 203 ILE A N 1
ATOM 1599 C CA . ILE A 1 203 ? -10.954 4.145 0.272 1.00 98.56 203 ILE A CA 1
ATOM 1600 C C . ILE A 1 203 ? -11.230 4.456 1.751 1.00 98.56 203 ILE A C 1
ATOM 1602 O O . ILE A 1 203 ? -12.187 3.925 2.320 1.00 98.56 203 ILE A O 1
ATOM 1606 N N . GLU A 1 204 ? -10.391 5.284 2.384 1.00 97.81 204 GLU A N 1
ATOM 1607 C CA . GLU A 1 204 ? -10.613 5.810 3.730 1.00 97.81 204 GLU A CA 1
ATOM 1608 C C . GLU A 1 204 ? -11.969 6.537 3.785 1.00 97.81 204 GLU A C 1
ATOM 1610 O O . GLU A 1 204 ? -12.259 7.354 2.908 1.00 97.81 204 GLU A O 1
ATOM 1615 N N . PRO A 1 205 ? -12.812 6.269 4.801 1.00 97.44 205 PRO A N 1
ATOM 1616 C CA . PRO A 1 205 ? -14.109 6.920 4.917 1.00 97.44 205 PRO A CA 1
ATOM 1617 C C . PRO A 1 205 ? -14.037 8.450 4.959 1.00 97.44 205 PRO A C 1
ATOM 1619 O O . PRO A 1 205 ? -13.314 9.027 5.773 1.00 97.44 205 PRO A O 1
ATOM 1622 N N . THR A 1 206 ? -14.861 9.105 4.138 1.00 95.94 206 THR A N 1
ATOM 1623 C CA . THR A 1 206 ? -14.989 10.572 4.075 1.00 95.94 206 THR A CA 1
ATOM 1624 C C . THR A 1 206 ? -16.427 11.026 4.333 1.00 95.94 206 THR A C 1
ATOM 1626 O O . THR A 1 206 ? -17.334 10.207 4.500 1.00 95.94 206 THR A O 1
ATOM 1629 N N . VAL A 1 207 ? -16.670 12.341 4.359 1.00 95.75 207 VAL A N 1
ATOM 1630 C CA . VAL A 1 207 ? -18.039 12.881 4.446 1.00 95.75 207 VAL A CA 1
ATOM 1631 C C . VAL A 1 207 ? -18.844 12.528 3.189 1.00 95.75 207 VAL A C 1
ATOM 1633 O O . VAL A 1 207 ? -20.034 12.234 3.276 1.00 95.75 207 VAL A O 1
ATOM 1636 N N . GLU A 1 208 ? -18.190 12.520 2.036 1.00 94.50 208 GLU A N 1
ATOM 1637 C CA . GLU A 1 208 ? -18.766 12.277 0.717 1.00 94.50 208 GLU A CA 1
ATOM 1638 C C . GLU A 1 208 ? -19.097 10.797 0.514 1.00 94.50 208 GLU A C 1
ATOM 1640 O O . GLU A 1 208 ? -20.209 10.459 0.111 1.00 94.50 208 GLU A O 1
ATOM 1645 N N . PHE A 1 209 ? -18.152 9.909 0.833 1.00 96.69 209 PHE A N 1
ATOM 1646 C CA . PHE A 1 209 ? -18.272 8.483 0.519 1.00 96.69 209 PHE A CA 1
ATOM 1647 C C . PHE A 1 209 ? -18.695 7.625 1.706 1.00 96.69 209 PHE A C 1
ATOM 1649 O O . PHE A 1 209 ? -19.131 6.485 1.513 1.00 96.69 209 PHE A O 1
ATOM 1656 N N . GLN A 1 210 ? -18.610 8.155 2.930 1.00 96.81 210 GLN A N 1
ATOM 1657 C CA . GLN A 1 210 ? -18.896 7.412 4.155 1.00 96.81 210 GLN A CA 1
ATOM 1658 C C . GLN A 1 210 ? -18.146 6.069 4.129 1.00 96.81 210 GLN A C 1
ATOM 1660 O O . GLN A 1 210 ? -16.952 6.037 3.855 1.00 96.81 210 GLN A O 1
ATOM 1665 N N . TYR A 1 211 ? -18.828 4.946 4.353 1.00 97.88 211 TYR A N 1
ATOM 1666 C CA . TYR A 1 211 ? -18.221 3.612 4.338 1.00 97.88 211 TYR A CA 1
ATOM 1667 C C . TYR A 1 211 ? -18.355 2.875 2.999 1.00 97.88 211 TYR A C 1
ATOM 1669 O O . TYR A 1 211 ? -17.979 1.707 2.928 1.00 97.88 211 TYR A O 1
ATOM 1677 N N . THR A 1 212 ? -18.854 3.533 1.945 1.00 98.00 212 THR A N 1
ATOM 1678 C CA . THR A 1 212 ? -19.250 2.893 0.676 1.00 98.00 212 THR A CA 1
ATOM 1679 C C . THR A 1 212 ? -18.182 1.940 0.144 1.00 98.00 212 THR A C 1
ATOM 1681 O O . THR A 1 212 ? -18.472 0.775 -0.116 1.00 98.00 212 THR A O 1
ATOM 1684 N N . PHE A 1 213 ? -16.932 2.396 0.028 1.00 98.56 213 PHE A N 1
ATOM 1685 C CA . PHE A 1 213 ? -15.849 1.585 -0.534 1.00 98.56 213 PHE A CA 1
ATOM 1686 C C . PHE A 1 213 ? -15.455 0.410 0.367 1.00 98.56 213 PHE A C 1
ATOM 1688 O O . PHE A 1 213 ? -15.241 -0.698 -0.124 1.00 98.56 213 PHE A O 1
ATOM 1695 N N . LEU A 1 214 ? -15.434 0.607 1.687 1.00 98.38 214 LEU A N 1
ATOM 1696 C CA . LEU A 1 214 ? -15.164 -0.477 2.631 1.00 98.38 214 LEU A CA 1
ATOM 1697 C C . LEU A 1 214 ? -16.291 -1.519 2.637 1.00 98.38 214 LEU A C 1
ATOM 1699 O O . LEU A 1 214 ? -16.002 -2.708 2.727 1.00 98.38 214 LEU A O 1
ATOM 1703 N N . GLU A 1 215 ? -17.552 -1.109 2.480 1.00 97.94 215 GLU A N 1
ATOM 1704 C CA . GLU A 1 215 ? -18.690 -2.027 2.338 1.00 97.94 215 GLU A CA 1
ATOM 1705 C C . GLU A 1 215 ? -18.589 -2.861 1.049 1.00 97.94 215 GLU A C 1
ATOM 1707 O O . GLU A 1 215 ? -18.850 -4.066 1.084 1.00 97.94 215 GLU A O 1
ATOM 1712 N N . ARG A 1 216 ? -18.140 -2.268 -0.071 1.00 98.00 216 ARG A N 1
ATOM 1713 C CA . ARG A 1 216 ? -17.846 -3.016 -1.312 1.00 98.00 216 ARG A CA 1
ATOM 1714 C C . ARG A 1 216 ? -16.760 -4.065 -1.098 1.00 98.00 216 ARG A C 1
ATOM 1716 O O . ARG A 1 216 ? -16.954 -5.231 -1.433 1.00 98.00 216 ARG A O 1
ATOM 1723 N N . ILE A 1 217 ? -15.651 -3.681 -0.465 1.00 98.19 217 ILE A N 1
ATOM 1724 C CA . ILE A 1 217 ? -14.542 -4.597 -0.161 1.00 98.19 217 ILE A CA 1
ATOM 1725 C C . ILE A 1 217 ? -15.000 -5.714 0.787 1.00 98.19 217 ILE A C 1
ATOM 1727 O O . ILE A 1 217 ? -14.643 -6.875 0.582 1.00 98.19 217 ILE A O 1
ATOM 1731 N N . GLN A 1 218 ? -15.818 -5.406 1.799 1.00 97.19 218 GLN A N 1
ATOM 1732 C CA . GLN A 1 218 ? -16.411 -6.418 2.679 1.00 97.19 218 GLN A CA 1
ATOM 1733 C C . GLN A 1 218 ? -17.266 -7.417 1.888 1.00 97.19 218 GLN A C 1
ATOM 1735 O O . GLN A 1 218 ? -17.126 -8.625 2.079 1.00 97.19 218 GLN A O 1
ATOM 1740 N N . GLY A 1 219 ? -18.101 -6.920 0.969 1.00 97.00 219 GLY A N 1
ATOM 1741 C CA . GLY A 1 219 ? -18.919 -7.748 0.084 1.00 97.00 219 GLY A CA 1
ATOM 1742 C C . GLY A 1 219 ? -18.086 -8.661 -0.816 1.00 97.00 219 GLY A C 1
ATOM 1743 O O . GLY A 1 219 ? -18.351 -9.858 -0.879 1.00 97.00 219 GLY A O 1
ATOM 1744 N N . PHE A 1 220 ? -17.047 -8.118 -1.452 1.00 97.25 220 PHE A N 1
ATOM 1745 C CA . PHE A 1 220 ? -16.138 -8.870 -2.320 1.00 97.25 220 PHE A CA 1
ATOM 1746 C C . PHE A 1 220 ? -15.342 -9.943 -1.563 1.00 97.25 220 PHE A C 1
ATOM 1748 O O . PHE A 1 220 ? -15.248 -11.084 -2.004 1.00 97.25 220 PHE A O 1
ATOM 1755 N N . THR A 1 221 ? -14.784 -9.592 -0.402 1.00 96.00 221 THR A N 1
ATOM 1756 C CA . THR A 1 221 ? -13.969 -10.514 0.411 1.00 96.00 221 THR A CA 1
ATOM 1757 C C . THR A 1 221 ? -14.797 -11.556 1.165 1.00 96.00 221 THR A C 1
ATOM 1759 O O . THR A 1 221 ? -14.242 -12.534 1.663 1.00 96.00 221 THR A O 1
ATOM 1762 N N . GLY A 1 222 ? -16.114 -11.356 1.282 1.00 95.94 222 GLY A N 1
ATOM 1763 C CA . GLY A 1 222 ? -17.016 -12.267 1.986 1.00 95.94 222 GLY A CA 1
ATOM 1764 C C . GLY A 1 222 ? -16.824 -12.288 3.505 1.00 95.94 222 GLY A C 1
ATOM 1765 O O . GLY A 1 222 ? -17.274 -13.226 4.167 1.00 95.94 222 GLY A O 1
ATOM 1766 N N . VAL A 1 223 ? -16.155 -11.283 4.081 1.00 95.19 223 VAL A N 1
ATOM 1767 C CA . VAL A 1 223 ? -16.015 -11.180 5.538 1.00 95.19 223 VAL A CA 1
ATOM 1768 C C . VAL A 1 223 ? -17.383 -11.010 6.197 1.00 95.19 223 VAL A C 1
ATOM 1770 O O . VAL A 1 223 ? -18.295 -10.388 5.659 1.00 95.19 223 VAL A O 1
ATOM 1773 N N . THR A 1 224 ? -17.538 -11.529 7.412 1.00 92.88 224 THR A N 1
ATOM 1774 C CA . THR A 1 224 ? -18.822 -11.472 8.132 1.00 92.88 224 THR A CA 1
ATOM 1775 C C . THR A 1 224 ? -19.116 -10.100 8.744 1.00 92.88 224 THR A C 1
ATOM 1777 O O . THR A 1 224 ? -20.196 -9.887 9.299 1.00 92.88 224 THR A O 1
ATOM 1780 N N . TYR A 1 225 ? -18.152 -9.178 8.693 1.00 90.31 225 TYR A N 1
ATOM 1781 C CA . TYR A 1 225 ? -18.284 -7.823 9.217 1.00 90.31 225 TYR A CA 1
ATOM 1782 C C . TYR A 1 225 ? -19.122 -6.953 8.287 1.00 90.31 225 TYR A C 1
ATOM 1784 O O . TYR A 1 225 ? -19.132 -7.133 7.074 1.00 90.31 225 TYR A O 1
ATOM 1792 N N . ARG A 1 226 ? -19.829 -5.997 8.883 1.00 90.88 226 ARG A N 1
ATOM 1793 C CA . ARG A 1 226 ? -20.712 -5.062 8.181 1.00 90.88 226 ARG A CA 1
ATOM 1794 C C . ARG A 1 226 ? -20.326 -3.631 8.529 1.00 90.88 226 ARG A C 1
ATOM 1796 O O . ARG A 1 226 ? -19.498 -3.413 9.418 1.00 90.88 226 ARG A O 1
ATOM 1803 N N . LYS A 1 227 ? -21.003 -2.666 7.909 1.00 95.19 227 LYS A N 1
ATOM 1804 C CA . LYS A 1 227 ? -20.912 -1.234 8.223 1.00 95.19 227 LYS A CA 1
ATOM 1805 C C . LYS A 1 227 ? -20.907 -0.918 9.722 1.00 95.19 227 LYS A C 1
ATOM 1807 O O . LYS A 1 227 ? -20.092 -0.123 10.172 1.00 95.19 227 LYS A O 1
ATOM 1812 N N . SER A 1 228 ? -21.737 -1.604 10.509 1.00 94.06 228 SER A N 1
ATOM 1813 C CA . SER A 1 228 ? -21.813 -1.402 11.962 1.00 94.06 228 SER A CA 1
ATOM 1814 C C . SER A 1 228 ? -20.486 -1.646 12.688 1.00 94.06 228 SER A C 1
ATOM 1816 O O . SER A 1 228 ? -20.196 -0.981 13.677 1.00 94.06 228 SER A O 1
ATOM 1818 N N . ALA A 1 229 ? -19.642 -2.562 12.202 1.00 93.81 229 ALA A N 1
ATOM 1819 C CA . ALA A 1 229 ? -18.306 -2.759 12.762 1.00 93.81 229 ALA A CA 1
ATOM 1820 C C . ALA A 1 229 ? -17.405 -1.537 12.505 1.00 93.81 229 ALA A C 1
ATOM 1822 O O . ALA A 1 229 ? -16.653 -1.130 13.389 1.00 93.81 229 ALA A O 1
ATOM 1823 N N . LEU A 1 230 ? -17.519 -0.918 11.326 1.00 95.50 230 LEU A N 1
ATOM 1824 C CA . LEU A 1 230 ? -16.778 0.294 10.967 1.00 95.50 230 LEU A CA 1
ATOM 1825 C C . LEU A 1 230 ? -17.252 1.495 11.803 1.00 95.50 230 LEU A C 1
ATOM 1827 O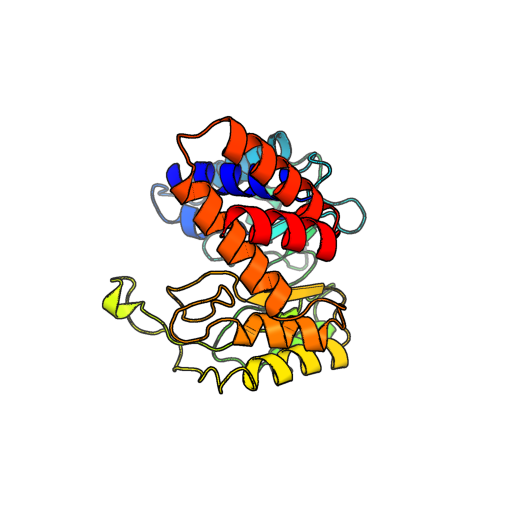 O . LEU A 1 230 ? -16.437 2.219 12.374 1.00 95.50 230 LEU A O 1
ATOM 1831 N N . GLU A 1 231 ? -18.568 1.644 11.970 1.00 95.44 231 GLU A N 1
ATOM 1832 C CA . GLU A 1 231 ? -19.179 2.667 12.832 1.00 95.44 231 GLU A CA 1
ATOM 1833 C C . GLU A 1 231 ? -18.768 2.503 14.304 1.00 95.44 231 GLU A C 1
ATOM 1835 O O . GLU A 1 231 ? -18.471 3.488 14.986 1.00 95.44 231 GLU A O 1
ATOM 1840 N N . ASN A 1 232 ? -18.672 1.262 14.792 1.00 95.06 232 ASN A N 1
ATOM 1841 C CA . ASN A 1 232 ? -18.186 0.973 16.141 1.00 95.06 232 ASN A CA 1
ATOM 1842 C C . ASN A 1 232 ? -16.720 1.390 16.324 1.00 95.06 232 ASN A C 1
ATOM 1844 O O . ASN A 1 232 ? -16.375 1.950 17.366 1.00 95.06 232 ASN A O 1
ATOM 1848 N N . ILE A 1 233 ? -15.857 1.174 15.324 1.00 95.81 233 ILE A N 1
ATOM 1849 C CA . ILE A 1 233 ? -14.454 1.625 15.359 1.00 95.81 233 ILE A CA 1
ATOM 1850 C C . ILE A 1 233 ? -14.379 3.157 15.416 1.00 95.81 233 ILE A C 1
ATOM 1852 O O . ILE A 1 233 ? -13.608 3.712 16.204 1.00 95.81 233 ILE A O 1
ATOM 1856 N N . TYR A 1 234 ? -15.202 3.853 14.629 1.00 96.31 234 TYR A N 1
ATOM 1857 C CA . TYR A 1 234 ? -15.264 5.314 14.671 1.00 96.31 234 TYR A CA 1
ATOM 1858 C C . TYR A 1 234 ? -15.764 5.830 16.028 1.00 96.31 234 TYR A C 1
ATOM 1860 O O . TYR A 1 234 ? -15.163 6.734 16.613 1.00 96.31 234 TYR A O 1
ATOM 1868 N N . THR A 1 235 ? -16.804 5.203 16.580 1.00 97.62 235 THR A N 1
ATOM 1869 C CA . THR A 1 235 ? -17.338 5.528 17.912 1.00 97.62 235 THR A CA 1
ATOM 1870 C C . THR A 1 235 ? -16.272 5.330 18.988 1.00 97.62 235 THR A C 1
ATOM 1872 O O . THR A 1 235 ? -16.011 6.237 19.778 1.00 97.62 235 THR A O 1
ATOM 1875 N N . TYR A 1 236 ? -15.574 4.190 18.969 1.00 98.06 236 TYR A N 1
ATOM 1876 C CA . TYR A 1 236 ? -14.427 3.920 19.835 1.00 98.06 236 TYR A CA 1
ATOM 1877 C C . TYR A 1 236 ? -13.383 5.046 19.783 1.00 98.06 236 TYR A C 1
ATOM 1879 O O . TYR A 1 236 ? -12.938 5.541 20.824 1.00 98.06 236 TYR A O 1
ATOM 1887 N N . TYR A 1 237 ? -13.009 5.483 18.579 1.00 96.94 237 TYR A N 1
ATOM 1888 C CA . TYR A 1 237 ? -12.050 6.568 18.388 1.00 96.94 237 TYR A CA 1
ATOM 1889 C C . TYR A 1 237 ? -12.556 7.906 18.951 1.00 96.94 237 TYR A C 1
ATOM 1891 O O . TYR A 1 237 ? -11.798 8.627 19.609 1.00 96.94 237 TYR A O 1
ATOM 1899 N N . GLY A 1 238 ? -13.840 8.220 18.756 1.00 98.06 238 GLY A N 1
ATOM 1900 C CA . GLY A 1 238 ? -14.492 9.387 19.352 1.00 98.06 238 GLY A CA 1
ATOM 1901 C C . GLY A 1 238 ? -14.405 9.381 20.881 1.00 98.06 238 GLY A C 1
ATOM 1902 O O . GLY A 1 238 ? -13.920 10.344 21.480 1.00 98.06 238 GLY A O 1
ATOM 1903 N N . LEU A 1 239 ? -14.760 8.258 21.512 1.00 98.44 239 LEU A N 1
ATOM 1904 C CA . LEU A 1 239 ? -14.690 8.092 22.968 1.00 98.44 239 LEU A CA 1
ATOM 1905 C C . LEU A 1 239 ? -13.251 8.180 23.493 1.00 98.44 239 LEU A C 1
ATOM 1907 O O . LEU A 1 239 ? -13.008 8.784 24.539 1.00 98.44 239 LEU A O 1
ATOM 1911 N N . LYS A 1 240 ? -12.268 7.648 22.751 1.00 97.75 240 LYS A N 1
ATOM 1912 C CA . LYS A 1 240 ? -10.840 7.787 23.088 1.00 97.75 240 LYS A CA 1
ATOM 1913 C C . LYS A 1 240 ? -10.407 9.243 23.182 1.00 97.75 240 LYS A C 1
ATOM 1915 O O . LYS A 1 240 ? -9.630 9.561 24.084 1.00 97.75 240 LYS A O 1
ATOM 1920 N N . LYS A 1 241 ? -10.907 10.111 22.296 1.00 98.00 241 LYS A N 1
ATOM 1921 C CA . LYS A 1 241 ? -10.657 11.559 22.361 1.00 98.00 241 LYS A CA 1
ATOM 1922 C C . LYS A 1 241 ? -11.410 12.219 23.507 1.00 98.00 241 LYS A C 1
ATOM 1924 O O . LYS A 1 241 ? -10.806 12.968 24.268 1.00 98.00 241 LYS A O 1
ATOM 1929 N N . GLN A 1 242 ? -12.705 11.936 23.632 1.00 98.00 242 GLN A N 1
ATOM 1930 C CA . GLN A 1 242 ? -13.565 12.527 24.657 1.00 98.00 242 GLN A CA 1
ATOM 1931 C C . GLN A 1 242 ? -13.025 12.262 26.066 1.00 98.00 242 GLN A C 1
ATOM 1933 O O . GLN A 1 242 ? -12.888 13.182 26.869 1.00 98.00 242 GLN A O 1
ATOM 1938 N N . PHE A 1 243 ? -12.646 11.016 26.347 1.00 98.00 243 PHE A N 1
ATOM 1939 C CA . PHE A 1 243 ? -12.156 10.591 27.653 1.00 98.00 243 PHE A CA 1
ATOM 1940 C C . PHE A 1 243 ? -10.629 10.627 27.769 1.00 98.00 243 PHE A C 1
ATOM 1942 O O . PHE A 1 243 ? -10.064 9.906 28.586 1.00 98.00 243 PHE A O 1
ATOM 1949 N N . ALA A 1 244 ? -9.919 11.427 26.965 1.00 97.50 244 ALA A N 1
ATOM 1950 C CA . ALA A 1 244 ? -8.449 11.415 26.926 1.00 97.50 244 ALA A CA 1
ATOM 1951 C C . ALA A 1 244 ? -7.775 11.689 28.288 1.00 97.50 244 ALA A C 1
ATOM 1953 O O . ALA A 1 244 ? -6.635 11.282 28.500 1.00 97.50 244 ALA A O 1
ATOM 1954 N N . LYS A 1 245 ? -8.473 12.369 29.208 1.00 97.94 245 LYS A N 1
ATOM 1955 C CA . LYS A 1 245 ? -7.987 12.715 30.555 1.00 97.94 245 LYS A CA 1
ATOM 1956 C C . LYS A 1 245 ? -8.579 11.852 31.678 1.00 97.94 245 LYS A C 1
ATOM 1958 O O . LYS A 1 245 ? -8.266 12.100 32.837 1.00 97.94 245 LYS A O 1
ATOM 1963 N N . ASP A 1 246 ? -9.422 10.873 31.353 1.00 98.25 246 ASP A N 1
ATOM 1964 C CA . ASP A 1 246 ? -10.059 9.979 32.325 1.00 98.25 246 ASP A CA 1
ATOM 1965 C C . ASP A 1 246 ? -9.373 8.597 32.287 1.00 98.25 246 ASP A C 1
ATOM 1967 O O . ASP A 1 246 ? -9.594 7.825 31.348 1.00 98.25 246 ASP A O 1
ATOM 1971 N N . PRO A 1 247 ? -8.511 8.266 33.265 1.00 97.62 247 PRO A N 1
ATOM 1972 C CA . PRO A 1 247 ? -7.724 7.036 33.229 1.00 97.62 247 PRO A CA 1
ATOM 1973 C C . PRO A 1 247 ? -8.582 5.764 33.309 1.00 97.62 247 PRO A C 1
ATOM 1975 O O . PRO A 1 247 ? -8.232 4.757 32.685 1.00 97.62 247 PRO A O 1
ATOM 1978 N N . ASP A 1 248 ? -9.715 5.801 34.012 1.00 98.06 248 ASP A N 1
ATOM 1979 C CA . ASP A 1 248 ? -10.587 4.637 34.177 1.00 98.06 248 ASP A CA 1
ATOM 1980 C C . ASP A 1 248 ? -11.333 4.336 32.876 1.00 98.06 248 ASP A C 1
ATOM 1982 O O . ASP A 1 248 ? -11.351 3.192 32.405 1.00 98.06 248 ASP A O 1
ATOM 1986 N N . LYS A 1 249 ? -11.864 5.374 32.220 1.00 98.25 249 LYS A N 1
ATOM 1987 C CA . LYS A 1 249 ? -12.481 5.251 30.893 1.00 98.25 249 LYS A CA 1
ATOM 1988 C C . LYS A 1 249 ? -11.456 4.837 29.834 1.00 98.25 249 LYS A C 1
ATOM 1990 O O . LYS A 1 249 ? -11.754 3.989 28.994 1.00 98.25 249 LYS A O 1
ATOM 1995 N N . GLN A 1 250 ? -10.221 5.343 29.896 1.00 98.06 250 GLN A N 1
ATOM 1996 C CA . GLN A 1 250 ? -9.146 4.913 28.990 1.00 98.06 250 GLN A CA 1
ATOM 1997 C C . GLN A 1 250 ? -8.785 3.433 29.159 1.00 98.06 250 GLN A C 1
ATOM 1999 O O . GLN A 1 250 ? -8.520 2.763 28.159 1.00 98.06 250 GLN A O 1
ATOM 2004 N N . LYS A 1 251 ? -8.811 2.899 30.388 1.00 98.25 251 LYS A N 1
ATOM 2005 C CA . LYS A 1 251 ? -8.593 1.467 30.645 1.00 98.25 251 LYS A CA 1
ATOM 2006 C C . LYS A 1 251 ? -9.701 0.605 30.033 1.00 98.25 251 LYS A C 1
ATOM 2008 O O . LYS A 1 251 ? -9.404 -0.423 29.429 1.00 98.25 251 LYS A O 1
ATOM 2013 N N . GLN A 1 252 ? -10.958 1.034 30.136 1.00 98.31 252 GLN A N 1
ATOM 2014 C CA . GLN A 1 252 ? -12.085 0.339 29.504 1.00 98.31 252 GLN A CA 1
ATOM 2015 C C . GLN A 1 252 ? -11.987 0.392 27.973 1.00 98.31 252 GLN A C 1
ATOM 2017 O O . GLN A 1 252 ? -12.110 -0.630 27.302 1.00 98.31 252 GLN A O 1
ATOM 2022 N N . LEU A 1 253 ? -11.643 1.546 27.402 1.00 98.25 253 LEU A N 1
ATOM 2023 C CA . LEU A 1 253 ? -11.407 1.667 25.963 1.00 98.25 253 LEU A CA 1
ATOM 2024 C C . LEU A 1 253 ? -10.210 0.823 25.500 1.00 98.25 253 LEU A C 1
ATOM 2026 O O . LEU A 1 253 ? -10.240 0.248 24.417 1.00 98.25 253 LEU A O 1
ATOM 2030 N N . LEU A 1 254 ? -9.159 0.675 26.307 1.00 98.00 254 LEU A N 1
ATOM 2031 C CA . LEU A 1 254 ? -8.075 -0.253 25.982 1.00 98.00 254 LEU A CA 1
ATOM 2032 C C . LEU A 1 254 ? -8.578 -1.706 25.903 1.00 98.00 254 LEU A C 1
ATOM 2034 O O . LEU A 1 254 ? -8.184 -2.443 25.004 1.00 98.00 254 LEU A O 1
ATOM 2038 N N . GLN A 1 255 ? -9.498 -2.105 26.783 1.00 98.44 255 GLN A N 1
ATOM 2039 C CA . GLN A 1 255 ? -10.138 -3.417 26.691 1.00 98.44 255 GLN A CA 1
ATOM 2040 C C . GLN A 1 255 ? -11.016 -3.548 25.434 1.00 98.44 255 GLN A C 1
ATOM 2042 O O . GLN A 1 255 ? -10.980 -4.590 24.777 1.00 98.44 255 GLN A O 1
ATOM 2047 N N . ALA A 1 256 ? -11.757 -2.499 25.059 1.00 98.19 256 ALA A N 1
ATOM 2048 C CA . ALA A 1 256 ? -12.522 -2.475 23.810 1.00 98.19 256 ALA A CA 1
ATOM 2049 C C . ALA A 1 256 ? -11.607 -2.625 22.583 1.00 98.19 256 ALA A C 1
ATOM 2051 O O . ALA A 1 256 ? -11.910 -3.407 21.686 1.00 98.19 256 ALA A O 1
ATOM 2052 N N . PHE A 1 257 ? -10.449 -1.957 22.578 1.00 97.50 257 PHE A N 1
ATOM 2053 C CA . PHE A 1 257 ? -9.426 -2.128 21.545 1.00 97.50 257 PHE A CA 1
ATOM 2054 C C . PHE A 1 257 ? -8.951 -3.578 21.440 1.00 97.50 257 PHE A C 1
ATOM 2056 O O . PHE A 1 257 ? -8.920 -4.123 20.341 1.00 97.50 257 PHE A O 1
ATOM 2063 N N . TYR A 1 258 ? -8.656 -4.236 22.567 1.00 97.88 258 TYR A N 1
ATOM 2064 C CA . TYR A 1 258 ? -8.276 -5.649 22.548 1.00 97.88 258 TYR A CA 1
ATOM 2065 C C . TYR A 1 258 ? -9.379 -6.553 21.991 1.00 97.88 258 TYR A C 1
ATOM 2067 O O . TYR A 1 258 ? -9.079 -7.505 21.272 1.00 97.88 258 TYR A O 1
ATOM 2075 N N . TYR A 1 259 ? -10.653 -6.250 22.253 1.00 97.75 259 TYR A N 1
ATOM 2076 C CA . TYR A 1 259 ? -11.760 -6.955 21.605 1.00 97.75 259 TYR A CA 1
ATOM 2077 C C . TYR A 1 259 ? -11.822 -6.694 20.096 1.00 97.75 259 TYR A C 1
ATOM 2079 O O . TYR A 1 259 ? -11.995 -7.650 19.345 1.00 97.75 259 TYR A O 1
ATOM 2087 N N . LEU A 1 260 ? -11.613 -5.453 19.642 1.00 95.69 260 LEU A N 1
ATOM 2088 C CA . LEU A 1 260 ? -11.590 -5.116 18.213 1.00 95.69 260 LEU A CA 1
ATOM 2089 C C . LEU A 1 260 ? -10.482 -5.875 17.467 1.00 95.69 260 LEU A C 1
ATOM 2091 O O . LEU A 1 260 ? -10.772 -6.538 16.474 1.00 95.69 260 LEU A O 1
ATOM 2095 N N . ILE A 1 261 ? -9.240 -5.843 17.964 1.00 95.44 261 ILE A N 1
ATOM 2096 C CA . ILE A 1 261 ? -8.103 -6.494 17.283 1.00 95.44 261 ILE A CA 1
ATOM 2097 C C . ILE A 1 261 ? -8.128 -8.024 17.391 1.00 95.44 261 ILE A C 1
ATOM 2099 O O . ILE A 1 261 ? -7.519 -8.706 16.578 1.00 95.44 261 ILE A O 1
ATOM 2103 N N . SER A 1 262 ? -8.849 -8.576 18.373 1.00 95.25 262 SER A N 1
ATOM 2104 C CA . SER A 1 262 ? -9.122 -10.020 18.469 1.00 95.25 262 SER A CA 1
ATOM 2105 C C . SER A 1 262 ? -10.425 -10.426 17.776 1.00 95.25 262 SER A C 1
ATOM 2107 O O . SER A 1 262 ? -10.895 -11.548 17.958 1.00 95.25 262 SER A O 1
ATOM 2109 N N . LEU A 1 263 ? -11.011 -9.518 16.987 1.00 93.12 263 LEU A N 1
ATOM 2110 C CA . LEU A 1 263 ? -12.200 -9.746 16.169 1.00 93.12 263 LEU A CA 1
ATOM 2111 C C . LEU A 1 263 ? -13.472 -10.110 16.964 1.00 93.12 263 LEU A C 1
ATOM 2113 O O . LEU A 1 263 ? -14.444 -10.616 16.404 1.00 93.12 263 LEU A O 1
ATOM 2117 N N . GLN A 1 264 ? -13.510 -9.790 18.260 1.00 95.19 264 GLN A N 1
ATOM 2118 C CA . GLN A 1 264 ? -14.651 -9.987 19.161 1.00 95.19 264 GLN A CA 1
ATOM 2119 C C . GLN A 1 264 ? -15.607 -8.785 19.105 1.00 95.19 264 GLN A C 1
ATOM 2121 O O . GLN A 1 264 ? -15.776 -8.058 20.088 1.00 95.19 264 GLN A O 1
ATOM 2126 N N . GLN A 1 265 ? -16.230 -8.573 17.943 1.00 93.44 265 GLN A N 1
ATOM 2127 C CA . GLN A 1 265 ? -17.019 -7.369 17.645 1.00 93.44 265 GLN A CA 1
ATOM 2128 C C . GLN A 1 265 ? -18.161 -7.122 18.637 1.00 93.44 265 GLN A C 1
ATOM 2130 O O . GLN A 1 265 ? -18.323 -5.995 19.093 1.00 93.44 265 GLN A O 1
ATOM 2135 N N . ASP A 1 266 ? -18.893 -8.160 19.047 1.00 94.75 266 ASP A N 1
ATOM 2136 C CA . ASP A 1 266 ? -20.018 -8.008 19.983 1.00 94.75 266 ASP A CA 1
ATOM 2137 C C . ASP A 1 266 ? -19.561 -7.524 21.365 1.00 94.75 266 ASP A C 1
ATOM 2139 O O . ASP A 1 266 ? -20.199 -6.669 21.980 1.00 94.75 266 ASP A O 1
ATOM 2143 N N . LYS A 1 267 ? -18.415 -8.025 21.847 1.00 97.31 267 LYS A N 1
ATOM 2144 C CA . LYS A 1 267 ? -17.837 -7.593 23.129 1.00 97.31 267 LYS A CA 1
ATOM 2145 C C . LYS A 1 267 ? -17.301 -6.171 23.051 1.00 97.31 267 LYS A C 1
ATOM 2147 O O . LYS A 1 267 ? -17.470 -5.406 23.998 1.00 97.31 267 LYS A O 1
ATOM 2152 N N . ALA A 1 268 ? -16.661 -5.821 21.934 1.00 97.19 268 ALA A N 1
ATOM 2153 C CA . ALA A 1 268 ? -16.225 -4.454 21.688 1.00 97.19 268 ALA A CA 1
ATOM 2154 C C . ALA A 1 268 ? -17.430 -3.504 21.679 1.00 97.19 268 ALA A C 1
ATOM 2156 O O . ALA A 1 268 ? -17.432 -2.526 22.420 1.00 97.19 268 ALA A O 1
ATOM 2157 N N . ALA A 1 269 ? -18.469 -3.831 20.907 1.00 96.25 269 ALA A N 1
ATOM 2158 C CA . ALA A 1 269 ? -19.679 -3.029 20.774 1.00 96.25 269 ALA A CA 1
ATOM 2159 C C . ALA A 1 269 ? -20.397 -2.833 22.114 1.00 96.25 269 ALA A C 1
ATOM 2161 O O . ALA A 1 269 ? -20.759 -1.709 22.443 1.00 96.25 269 ALA A O 1
ATOM 2162 N N . ALA A 1 270 ? -20.553 -3.893 22.916 1.00 96.94 270 ALA A N 1
ATOM 2163 C CA . ALA A 1 270 ? -21.175 -3.795 24.236 1.00 96.94 270 ALA A CA 1
ATOM 2164 C C . ALA A 1 270 ? -20.462 -2.767 25.130 1.00 96.94 270 ALA A C 1
ATOM 2166 O O . ALA A 1 270 ? -21.110 -1.883 25.688 1.00 96.94 270 ALA A O 1
ATOM 2167 N N . LEU A 1 271 ? -19.129 -2.837 25.203 1.00 97.88 271 LEU A N 1
ATOM 2168 C CA . LEU A 1 271 ? -18.334 -1.929 26.031 1.00 97.88 271 LEU A CA 1
ATOM 2169 C C . LEU A 1 271 ? -18.290 -0.501 25.467 1.00 97.88 271 LEU A C 1
ATOM 2171 O O . LEU A 1 271 ? -18.350 0.465 26.220 1.00 97.88 271 LEU A O 1
ATOM 2175 N N . ILE A 1 272 ? -18.202 -0.348 24.143 1.00 97.88 272 ILE A N 1
ATOM 2176 C CA . ILE A 1 272 ? -18.241 0.964 23.479 1.00 97.88 272 ILE A CA 1
ATOM 2177 C C . ILE A 1 272 ? -19.591 1.646 23.730 1.00 97.88 272 ILE A C 1
ATOM 2179 O O . ILE A 1 272 ? -19.618 2.818 24.096 1.00 97.88 272 ILE A O 1
ATOM 2183 N N . ASN A 1 273 ? -20.698 0.913 23.599 1.00 95.94 273 ASN A N 1
ATOM 2184 C CA . ASN A 1 273 ? -22.044 1.446 23.802 1.00 95.94 273 ASN A CA 1
ATOM 2185 C C . ASN A 1 273 ? -22.312 1.801 25.269 1.00 95.94 273 ASN A C 1
ATOM 2187 O O . ASN A 1 273 ? -22.935 2.823 25.536 1.00 95.94 273 ASN A O 1
ATOM 2191 N N . GLU A 1 274 ? -21.820 1.006 26.224 1.00 96.62 274 GLU A N 1
ATOM 2192 C CA . GLU A 1 274 ? -21.882 1.350 27.653 1.00 96.62 274 GLU A CA 1
ATOM 2193 C C . GLU A 1 274 ? -21.179 2.682 27.945 1.00 96.62 274 GLU A C 1
ATOM 2195 O O . GLU A 1 274 ? -21.657 3.476 28.747 1.00 96.62 274 GLU A O 1
ATOM 2200 N N . LEU A 1 275 ? -20.055 2.942 27.276 1.00 96.19 275 LEU A N 1
ATOM 2201 C CA . LEU A 1 275 ? -19.266 4.158 27.457 1.00 96.19 275 LEU A CA 1
ATOM 2202 C C . LEU A 1 275 ? -19.809 5.386 26.721 1.00 96.19 275 LEU A C 1
ATOM 2204 O O . LEU A 1 275 ? -19.426 6.503 27.073 1.00 96.19 275 LEU A O 1
ATOM 2208 N N . ALA A 1 276 ? -20.617 5.179 25.683 1.00 93.06 276 ALA A N 1
ATOM 2209 C CA . ALA A 1 276 ? -21.222 6.243 24.888 1.00 93.06 276 ALA A CA 1
ATOM 2210 C C . ALA A 1 276 ? -22.497 6.824 25.524 1.00 93.06 276 ALA A C 1
ATOM 2212 O O . ALA A 1 276 ? -22.871 7.948 25.186 1.00 93.06 276 ALA A O 1
ATOM 2213 N N . ASN A 1 277 ? -23.142 6.064 26.417 1.00 82.88 277 ASN A N 1
ATOM 2214 C CA . ASN A 1 277 ? -24.313 6.476 27.196 1.00 82.88 277 ASN A CA 1
ATOM 2215 C C . ASN A 1 277 ? -23.915 7.214 28.483 1.00 82.88 277 ASN A C 1
ATOM 2217 O O . ASN A 1 277 ? -24.691 8.105 28.892 1.00 82.88 277 ASN A O 1
#

pLDDT: mean 96.02, std 2.88, range [77.44, 98.69]

Secondary structure (DSSP, 8-state):
-HHHHHHHHHHHHHHHHTT--B-EEE-GGGGSSS-SSHHHHHHHHHHHHHHHHHHTTT-TTB-EETTEEEEEES--SS---HHHHHHHHTT-SS--EEEEETT-GGGTB-SS-B-EEEEE---SSS-HHHHHHGGGTSS-EEEEE-S-B---HHHHTS-S-SS--B--GGGHHHHHHHHHHHHTT-SEEEES-SS-TTTT---S-BTTTBTHHHHHHHHHHT-S--HHHHHHHHHHHHHHHHTTT-HHHHHHHHHHHHHHHTT-HHHHHHHHHHHH-